Protein AF-A0A1S3I588-F1 (afdb_monomer_lite)

Secondary structure (DSSP, 8-state):
-------------S----EEESSTHHHHHHHHHHH-----SEEEHHHHHHHHHHHTTPPP-B--HHHHHHHTTPPP-PPPHHHHHHHHH-TTTTT-SSPPHHHHHHHHHHHGGGTTHHHHHHHHHS-HHHHHHHHHHHHHHHS-HHHHHT--HHHHHHHHHHHHHHHHTS-S--SS--HHHHHHHHT-B-GGG-

Sequence (194 aa):
MPTSSPNQSLEIFDIFPIRVLHDGNEFNLALRRQFGVRIQNVFDTQVAYSLIMQTQGLPPRFIHVRDAYVKYGGVKEDIDPATRQLMSEDPNFWSRRPLSKVAQRVAAMDTIPLLPTLYDALNREITADIRALFEHMSEDNVRPLSMRRQRTRTAEKAEADEMRRLRTDTKSPILKLNKSQEKMLQYTVPYCER

Foldseek 3Di:
DDDDDDPPQPPPDDPQDEAEAELCAVVLVCCCVPPVHHDANYQHLLLLLQLLLLLVVHHRFGFQLQLLLVLQPHDRDDLDPVLVVCVVPPPCQCVDPPNDPSNVVVVCSRPVSRPPRSVVVSVVSDDPLCVVVSNVVRRLSHDHPVVVVPDDPVVVVVSVVSSVVSCVVVPDRCPDDDPVSVSSCVRTDHPVVD

Structure (mmCIF, N/CA/C/O backbone):
data_AF-A0A1S3I588-F1
#
_entry.id   AF-A0A1S3I588-F1
#
loop_
_atom_site.group_PDB
_atom_site.id
_atom_site.type_symbol
_atom_site.label_atom_id
_atom_site.label_alt_id
_atom_site.label_comp_id
_atom_site.label_asym_id
_atom_site.label_entity_id
_atom_site.label_seq_id
_atom_site.pdbx_PDB_ins_code
_atom_site.Cartn_x
_atom_site.Cartn_y
_atom_site.Cartn_z
_atom_site.occupancy
_atom_site.B_iso_or_equiv
_atom_site.auth_seq_id
_atom_site.auth_comp_id
_atom_site.auth_asym_id
_atom_site.auth_atom_id
_atom_site.pdbx_PDB_model_num
ATOM 1 N N . MET A 1 1 ? -17.193 -35.458 -35.737 1.00 36.28 1 MET A N 1
ATOM 2 C CA . MET A 1 1 ? -16.121 -34.498 -35.400 1.00 36.28 1 MET A CA 1
ATOM 3 C C . MET A 1 1 ? -16.549 -33.781 -34.128 1.00 36.28 1 MET A C 1
ATOM 5 O O . MET A 1 1 ? -17.556 -33.084 -34.186 1.00 36.28 1 MET A O 1
ATOM 9 N N . PRO A 1 2 ? -15.918 -34.041 -32.974 1.00 34.06 2 PRO A N 1
ATOM 10 C CA . PRO A 1 2 ? -16.357 -33.472 -31.708 1.00 34.06 2 PRO A CA 1
ATOM 11 C C . PRO A 1 2 ? -15.982 -31.987 -31.636 1.00 34.06 2 PRO A C 1
ATOM 13 O O . PRO A 1 2 ? -14.874 -31.585 -31.982 1.00 34.06 2 PRO A O 1
ATOM 16 N N . THR A 1 3 ? -16.951 -31.184 -31.217 1.00 41.53 3 THR A N 1
ATOM 17 C CA . THR A 1 3 ? -16.886 -29.735 -31.031 1.00 41.53 3 THR A CA 1
ATOM 18 C C . THR A 1 3 ? -16.008 -29.385 -29.831 1.00 41.53 3 THR A C 1
ATOM 20 O O . THR A 1 3 ? -16.372 -29.675 -28.692 1.00 41.53 3 THR A O 1
ATOM 23 N N . SER A 1 4 ? -14.871 -28.733 -30.058 1.00 37.41 4 SER A N 1
ATOM 24 C CA . SER A 1 4 ? -14.048 -28.167 -28.990 1.00 37.41 4 SER A CA 1
ATOM 25 C C . SER A 1 4 ? -14.653 -26.847 -28.492 1.00 37.41 4 SER A C 1
ATOM 27 O O . SER A 1 4 ? -14.462 -25.799 -29.103 1.00 37.41 4 SER A O 1
ATOM 29 N N . SER A 1 5 ? -15.357 -26.890 -27.362 1.00 52.31 5 SER A N 1
ATOM 30 C CA . SER A 1 5 ? -15.213 -25.835 -26.350 1.00 52.31 5 SER A CA 1
ATOM 31 C C . SER A 1 5 ? -14.166 -26.318 -25.352 1.00 52.31 5 SER A C 1
ATOM 33 O O . SER A 1 5 ? -14.165 -27.502 -25.013 1.00 52.31 5 SER A O 1
ATOM 35 N N . PRO A 1 6 ? -13.284 -25.431 -24.873 1.00 46.50 6 PRO A N 1
ATOM 36 C CA . PRO A 1 6 ? -13.490 -25.009 -23.494 1.00 46.50 6 PRO A CA 1
ATOM 37 C C . PRO A 1 6 ? -13.111 -23.541 -23.246 1.00 46.50 6 PRO A C 1
ATOM 39 O O . PRO A 1 6 ? -11.958 -23.139 -23.377 1.00 46.50 6 PRO A O 1
ATOM 42 N N . ASN A 1 7 ? -14.078 -22.772 -22.737 1.00 40.69 7 ASN A N 1
ATOM 43 C CA . ASN A 1 7 ? -13.806 -21.708 -21.770 1.00 40.69 7 ASN A CA 1
ATOM 44 C C . ASN A 1 7 ? -13.252 -22.372 -20.494 1.00 40.69 7 ASN A C 1
ATOM 46 O O . ASN A 1 7 ? -13.968 -22.551 -19.514 1.00 40.69 7 ASN A O 1
ATOM 50 N N . GLN A 1 8 ? -11.992 -22.799 -20.514 1.00 40.91 8 GLN A N 1
ATOM 51 C CA . GLN A 1 8 ? -11.255 -23.090 -19.291 1.00 40.91 8 GLN A CA 1
ATOM 52 C C . GLN A 1 8 ? -10.697 -21.756 -18.804 1.00 40.91 8 GLN A C 1
ATOM 54 O O . GLN A 1 8 ? -9.586 -21.354 -19.139 1.00 40.91 8 GLN A O 1
ATOM 59 N N . SER A 1 9 ? -11.505 -21.025 -18.033 1.00 44.66 9 SER A N 1
ATOM 60 C CA . SER A 1 9 ? -10.946 -20.065 -17.089 1.00 44.66 9 SER A CA 1
ATOM 61 C C . SER A 1 9 ? -9.912 -20.823 -16.265 1.00 44.66 9 SER A C 1
ATOM 63 O O . SER A 1 9 ? -10.262 -21.825 -15.644 1.00 44.66 9 SER A O 1
ATOM 65 N N . LEU A 1 10 ? -8.653 -20.384 -16.316 1.00 46.97 10 LEU A N 1
ATOM 66 C CA . LEU A 1 10 ? -7.564 -20.877 -15.475 1.00 46.97 10 LEU A CA 1
ATOM 67 C C . LEU A 1 10 ? -7.899 -20.564 -14.011 1.00 46.97 10 LEU A C 1
ATOM 69 O O . LEU A 1 10 ? -7.399 -19.610 -13.417 1.00 46.97 10 LEU A O 1
ATOM 73 N N . GLU A 1 11 ? -8.809 -21.339 -13.440 1.00 48.31 11 GLU A N 1
ATOM 74 C CA . GLU A 1 11 ? -8.965 -21.463 -12.008 1.00 48.31 11 GLU A CA 1
ATOM 75 C C . GLU A 1 11 ? -7.856 -22.413 -11.575 1.00 48.31 11 GLU A C 1
ATOM 77 O O . GLU A 1 11 ? -7.900 -23.616 -11.817 1.00 48.31 11 GLU A O 1
ATOM 82 N N . ILE A 1 12 ? -6.782 -21.827 -11.046 1.00 46.66 12 ILE A N 1
ATOM 83 C CA . ILE A 1 12 ? -5.670 -22.566 -10.454 1.00 46.66 12 ILE A CA 1
ATOM 84 C C . ILE A 1 12 ? -6.223 -23.235 -9.192 1.00 46.66 12 ILE A C 1
ATOM 86 O O . ILE A 1 12 ? -6.203 -22.641 -8.118 1.00 46.66 12 ILE A O 1
ATOM 90 N N . PHE A 1 13 ? -6.788 -24.430 -9.336 1.00 47.34 13 PHE A N 1
ATOM 91 C CA . PHE A 1 13 ? -7.180 -25.276 -8.219 1.00 47.34 13 PHE A CA 1
ATOM 92 C C . PHE A 1 13 ? -5.957 -26.047 -7.734 1.00 47.34 13 PHE A C 1
ATOM 94 O O . PHE A 1 13 ? -5.438 -26.888 -8.458 1.00 47.34 13 PHE A O 1
ATOM 101 N N . ASP A 1 14 ? -5.469 -25.663 -6.555 1.00 41.88 14 ASP A N 1
ATOM 102 C CA . ASP A 1 14 ? -5.111 -26.545 -5.435 1.00 41.88 14 ASP A CA 1
ATOM 103 C C . ASP A 1 14 ? -4.429 -25.682 -4.358 1.00 41.88 14 ASP A C 1
ATOM 105 O O . ASP A 1 14 ? -3.358 -25.125 -4.579 1.00 41.88 14 ASP A O 1
ATOM 109 N N . ILE A 1 15 ? -5.099 -25.513 -3.206 1.00 52.09 15 ILE A N 1
ATOM 110 C CA . ILE A 1 15 ? -4.666 -24.715 -2.038 1.00 52.09 15 ILE A CA 1
ATOM 111 C C . ILE A 1 15 ? -4.276 -23.278 -2.430 1.00 52.09 15 ILE A C 1
ATOM 113 O O . ILE A 1 15 ? -3.099 -22.962 -2.543 1.00 52.09 15 ILE A O 1
ATOM 117 N N . PHE A 1 16 ? -5.251 -22.384 -2.640 1.00 66.00 16 PHE A N 1
ATOM 118 C CA . PHE A 1 16 ? -4.970 -20.989 -3.012 1.00 66.00 16 PHE A CA 1
ATOM 119 C C . PHE A 1 16 ? -4.056 -20.322 -1.967 1.00 66.00 16 PHE A C 1
ATOM 121 O O . PHE A 1 16 ? -4.541 -20.016 -0.876 1.00 66.00 16 PHE A O 1
ATOM 128 N N . PRO A 1 17 ? -2.763 -20.064 -2.255 1.00 82.62 17 PRO A N 1
ATOM 129 C CA . PRO A 1 17 ? -1.919 -19.327 -1.326 1.00 82.62 17 PRO A CA 1
ATOM 130 C C . PRO A 1 17 ? -2.466 -17.906 -1.182 1.00 82.62 17 PRO A C 1
ATOM 132 O O . PRO A 1 17 ? -3.034 -17.356 -2.132 1.00 82.62 17 PRO A O 1
ATOM 135 N N . ILE A 1 18 ? -2.286 -17.309 -0.003 1.00 90.62 18 ILE A N 1
ATOM 136 C CA . ILE A 1 18 ? -2.658 -15.911 0.222 1.00 90.62 18 ILE A CA 1
ATOM 137 C C . ILE A 1 18 ? -1.854 -15.039 -0.742 1.00 90.62 18 ILE A C 1
ATOM 139 O O . ILE A 1 18 ? -0.627 -15.128 -0.820 1.00 90.62 18 ILE A O 1
ATOM 143 N N . ARG A 1 19 ? -2.554 -14.181 -1.480 1.00 91.69 19 ARG A N 1
ATOM 144 C CA . ARG A 1 19 ? -1.959 -13.230 -2.417 1.00 91.69 19 ARG A CA 1
ATOM 145 C C . ARG A 1 19 ? -1.879 -11.875 -1.738 1.00 91.69 19 ARG A C 1
ATOM 147 O O . ARG A 1 19 ? -2.893 -11.203 -1.565 1.00 91.69 19 ARG A O 1
ATOM 154 N N . VAL A 1 20 ? -0.674 -11.486 -1.340 1.00 94.88 20 VAL A N 1
ATOM 155 C CA . VAL A 1 20 ? -0.442 -10.184 -0.712 1.00 94.88 20 VAL A CA 1
ATOM 156 C C . VAL A 1 20 ? -0.340 -9.120 -1.795 1.00 94.88 20 VAL A C 1
ATOM 158 O O . VAL A 1 20 ? 0.510 -9.207 -2.678 1.00 94.88 20 VAL A O 1
ATOM 161 N N . LEU A 1 21 ? -1.222 -8.127 -1.732 1.00 94.50 21 LEU A N 1
ATOM 162 C CA . LEU A 1 21 ? -1.266 -6.995 -2.651 1.00 94.50 21 LEU A CA 1
ATOM 163 C C . LEU A 1 21 ? -1.260 -5.684 -1.864 1.00 94.50 21 LEU A C 1
ATOM 165 O O . LEU A 1 21 ? -1.532 -5.641 -0.662 1.00 94.50 21 LEU A O 1
ATOM 169 N N . HIS A 1 22 ? -0.963 -4.595 -2.555 1.00 94.50 22 HIS A N 1
ATOM 170 C CA . HIS A 1 22 ? -1.136 -3.250 -2.036 1.00 94.50 22 HIS A CA 1
ATOM 171 C C . HIS A 1 22 ? -2.013 -2.472 -3.007 1.00 94.50 22 HIS A C 1
ATOM 173 O O . HIS A 1 22 ? -1.593 -2.239 -4.138 1.00 94.50 22 HIS A O 1
ATOM 179 N N . ASP A 1 23 ? -3.233 -2.135 -2.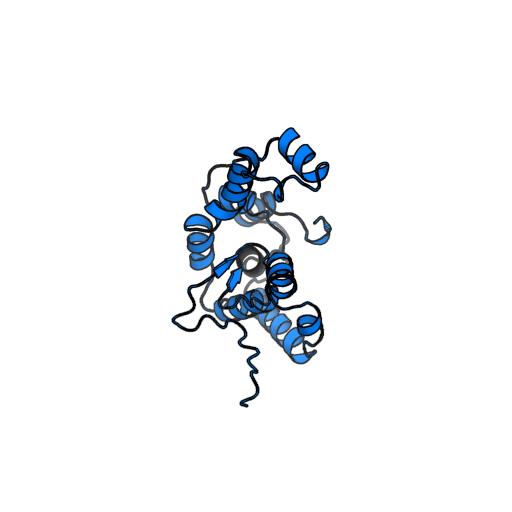580 1.00 90.31 23 ASP A N 1
ATOM 180 C CA . ASP A 1 23 ? -4.229 -1.458 -3.414 1.00 90.31 23 ASP A CA 1
ATOM 181 C C . ASP A 1 23 ? -4.472 -2.180 -4.758 1.00 90.31 23 ASP A C 1
ATOM 183 O O . ASP A 1 23 ? -4.297 -1.648 -5.856 1.00 90.31 23 ASP A O 1
ATOM 187 N N . GLY A 1 24 ? -4.855 -3.458 -4.668 1.00 83.81 24 GLY A N 1
ATOM 188 C CA . GLY A 1 24 ? -4.841 -4.402 -5.792 1.00 83.81 24 GLY A CA 1
ATOM 189 C C . GLY A 1 24 ? -5.907 -4.200 -6.880 1.00 83.81 24 GLY A C 1
ATOM 190 O O . GLY A 1 24 ? -6.002 -5.031 -7.787 1.00 83.81 24 GLY A O 1
ATOM 191 N N . ASN A 1 25 ? -6.726 -3.147 -6.808 1.00 85.38 25 ASN A N 1
ATOM 192 C CA . ASN A 1 25 ? -7.871 -2.934 -7.699 1.00 85.38 25 ASN A CA 1
ATOM 193 C C . ASN A 1 25 ? -7.454 -2.818 -9.178 1.00 85.38 25 ASN A C 1
ATOM 195 O O . ASN A 1 25 ? -7.864 -3.633 -10.010 1.00 85.38 25 ASN A O 1
ATOM 199 N N . GLU A 1 26 ? -6.591 -1.850 -9.499 1.00 82.94 26 GLU A N 1
ATOM 200 C CA . GLU A 1 26 ? -6.139 -1.606 -10.878 1.00 82.94 26 GLU A CA 1
ATOM 201 C C . GLU A 1 26 ? -5.348 -2.794 -11.435 1.00 82.94 26 GLU A C 1
ATOM 203 O O . GLU A 1 26 ? -5.552 -3.220 -12.575 1.00 82.94 26 GLU A O 1
ATOM 208 N N . PHE A 1 27 ? -4.502 -3.402 -10.598 1.00 84.69 27 PHE A N 1
ATOM 209 C CA . PHE A 1 27 ? -3.729 -4.585 -10.965 1.00 84.69 27 PHE A CA 1
ATOM 210 C C . PHE A 1 27 ? -4.633 -5.765 -11.347 1.00 84.69 27 PHE A C 1
ATOM 212 O O . PHE A 1 27 ? -4.447 -6.385 -12.397 1.00 84.69 27 PHE A O 1
ATOM 219 N N . ASN A 1 28 ? -5.660 -6.060 -10.545 1.00 85.31 28 ASN A N 1
ATOM 220 C CA . ASN A 1 28 ? -6.573 -7.156 -10.854 1.00 85.31 28 ASN A CA 1
ATOM 221 C C . ASN A 1 28 ? -7.455 -6.849 -12.071 1.00 85.31 28 ASN A C 1
ATOM 223 O O . ASN A 1 28 ? -7.774 -7.744 -12.855 1.00 85.31 28 ASN A O 1
ATOM 227 N N . LEU A 1 29 ? -7.842 -5.587 -12.267 1.00 86.06 29 LEU A N 1
ATOM 228 C CA . LEU A 1 29 ? -8.575 -5.175 -13.459 1.00 86.06 29 LEU A CA 1
ATOM 229 C C . LEU A 1 29 ? -7.752 -5.419 -14.731 1.00 86.06 29 LEU A C 1
ATOM 231 O O . LEU A 1 29 ? -8.284 -5.963 -15.704 1.00 86.06 29 LEU A O 1
ATOM 235 N N . ALA A 1 30 ? -6.463 -5.072 -14.712 1.00 88.25 30 ALA A N 1
ATOM 236 C CA . ALA A 1 30 ? -5.543 -5.335 -15.814 1.00 88.25 30 ALA A CA 1
ATOM 237 C C . ALA A 1 30 ? -5.383 -6.841 -16.072 1.00 88.25 30 ALA A C 1
ATOM 239 O O . ALA A 1 30 ? -5.533 -7.280 -17.213 1.00 88.25 30 ALA A O 1
ATOM 240 N N . LEU A 1 31 ? -5.177 -7.643 -15.022 1.00 89.44 31 LEU A N 1
ATOM 241 C CA . LEU A 1 31 ? -5.022 -9.095 -15.148 1.00 89.44 31 LEU A CA 1
ATOM 242 C C . LEU A 1 31 ? -6.246 -9.784 -15.749 1.00 89.44 31 LEU A C 1
ATOM 244 O O . LEU A 1 31 ? -6.113 -10.615 -16.650 1.00 89.44 31 LEU A O 1
ATOM 248 N N . ARG A 1 32 ? -7.447 -9.411 -15.298 1.00 87.06 32 ARG A N 1
ATOM 249 C CA . ARG A 1 32 ? -8.689 -9.945 -15.866 1.00 87.06 32 ARG A CA 1
ATOM 250 C C . ARG A 1 32 ? -8.842 -9.566 -17.332 1.00 87.06 32 ARG A C 1
ATOM 252 O O . ARG A 1 32 ? -9.202 -10.417 -18.137 1.00 87.06 32 ARG A O 1
ATOM 259 N N . ARG A 1 33 ? -8.602 -8.296 -17.675 1.00 88.56 33 ARG A N 1
ATOM 260 C CA . ARG A 1 33 ? -8.809 -7.777 -19.037 1.00 88.56 33 ARG A CA 1
ATOM 261 C C . ARG A 1 33 ? -7.809 -8.345 -20.038 1.00 88.56 33 ARG A C 1
ATOM 263 O O . ARG A 1 33 ? -8.208 -8.689 -21.141 1.00 88.56 33 ARG A O 1
ATOM 270 N N . GLN A 1 34 ? -6.535 -8.412 -19.664 1.00 91.56 34 GLN A N 1
ATOM 271 C CA . GLN A 1 34 ? -5.458 -8.788 -20.581 1.00 91.56 34 GLN A CA 1
ATOM 272 C C . GLN A 1 34 ? -5.233 -10.301 -20.635 1.00 91.56 34 GLN A C 1
ATOM 274 O O . GLN A 1 34 ? -4.876 -10.819 -21.687 1.00 91.56 34 GLN A O 1
ATOM 279 N N . PHE A 1 35 ? -5.457 -11.009 -19.523 1.00 90.81 35 PHE A N 1
ATOM 280 C CA . PHE A 1 35 ? -5.090 -12.423 -19.395 1.00 90.81 35 PHE A CA 1
ATOM 281 C C . PHE A 1 35 ? -6.248 -13.329 -18.958 1.00 90.81 35 PHE A C 1
ATOM 283 O O . PHE A 1 35 ? -6.059 -14.535 -18.830 1.00 90.81 35 PHE A O 1
ATOM 290 N N . GLY A 1 36 ? -7.439 -12.786 -18.679 1.00 87.56 36 GLY A N 1
ATOM 291 C CA . GLY A 1 36 ? -8.568 -13.575 -18.168 1.00 87.56 36 GLY A CA 1
ATOM 292 C C . GLY A 1 36 ? -8.358 -14.120 -16.749 1.00 87.56 36 GLY A C 1
ATOM 293 O O . GLY A 1 3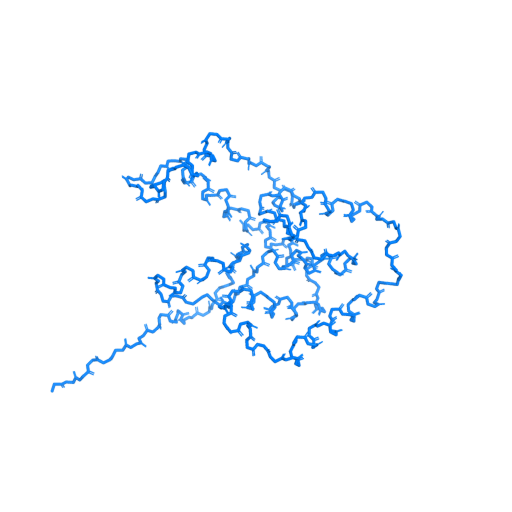6 ? -9.148 -14.942 -16.286 1.00 87.56 36 GLY A O 1
ATOM 294 N N . VAL A 1 37 ? -7.318 -13.667 -16.040 1.00 87.69 37 VAL A N 1
ATOM 295 C CA . VAL A 1 37 ? -6.936 -14.193 -14.723 1.00 87.69 37 VAL A CA 1
ATOM 296 C C . VAL A 1 37 ? -7.748 -13.519 -13.625 1.00 87.69 37 VAL A C 1
ATOM 298 O O . VAL A 1 37 ? -7.840 -12.293 -13.564 1.00 87.69 37 VAL A O 1
ATOM 301 N N . ARG A 1 38 ? -8.316 -14.319 -12.717 1.00 83.75 38 ARG A N 1
ATOM 302 C CA . ARG A 1 38 ? -8.995 -13.831 -11.511 1.00 83.75 38 ARG A CA 1
ATOM 303 C C . ARG A 1 38 ? -8.133 -14.103 -10.284 1.00 83.75 38 ARG A C 1
ATOM 305 O O . ARG A 1 38 ? -7.766 -15.242 -10.015 1.00 83.75 38 ARG A O 1
ATOM 312 N N . ILE A 1 39 ? -7.834 -13.048 -9.535 1.00 85.25 39 ILE A N 1
ATOM 313 C CA . ILE A 1 39 ? -7.209 -13.151 -8.216 1.00 85.25 39 ILE A CA 1
ATOM 314 C C . ILE A 1 39 ? -8.297 -13.370 -7.155 1.00 85.25 39 ILE A C 1
ATOM 316 O O . ILE A 1 39 ? -9.326 -12.694 -7.199 1.00 85.25 39 ILE A O 1
ATOM 320 N N . GLN A 1 40 ? -8.045 -14.318 -6.250 1.00 86.81 40 GLN A N 1
ATOM 321 C CA . GLN A 1 40 ? -8.819 -14.635 -5.044 1.00 86.81 40 GLN A CA 1
ATOM 322 C C . GLN A 1 40 ? -7.841 -14.895 -3.885 1.00 86.81 40 GLN A C 1
ATOM 324 O O . GLN A 1 40 ? -6.642 -15.065 -4.137 1.00 86.81 40 GLN A O 1
ATOM 329 N N . ASN A 1 41 ? -8.357 -14.970 -2.658 1.00 90.50 41 ASN A N 1
ATOM 330 C CA . ASN A 1 41 ? -7.600 -15.133 -1.418 1.00 90.50 41 ASN A CA 1
ATOM 331 C C . ASN A 1 41 ? -6.583 -14.000 -1.216 1.00 90.50 41 ASN A C 1
ATOM 333 O O . ASN A 1 41 ? -5.371 -14.222 -1.145 1.00 90.50 41 ASN A O 1
ATOM 337 N N . VAL A 1 42 ? -7.078 -12.761 -1.225 1.00 92.50 42 VAL A N 1
ATOM 338 C CA . VAL A 1 42 ? -6.236 -11.558 -1.204 1.00 92.50 42 VAL A CA 1
ATOM 339 C C . VAL A 1 42 ? -6.060 -11.019 0.208 1.00 92.50 42 VAL A C 1
ATOM 341 O O . VAL A 1 42 ? -7.029 -10.753 0.913 1.00 92.50 42 VAL A O 1
ATOM 344 N N . PHE A 1 43 ? -4.807 -10.759 0.576 1.00 95.50 43 PHE A N 1
ATOM 345 C CA . PHE A 1 43 ? -4.463 -9.889 1.694 1.00 95.50 43 PHE A CA 1
ATOM 346 C C . PHE A 1 43 ? -4.062 -8.526 1.129 1.00 95.50 43 PHE A C 1
ATOM 348 O O . PHE A 1 43 ? -2.950 -8.362 0.622 1.00 95.50 43 PHE A O 1
ATOM 355 N N . ASP A 1 44 ? -4.966 -7.548 1.175 1.00 96.12 44 ASP A N 1
ATOM 356 C CA . ASP A 1 44 ? -4.666 -6.199 0.694 1.00 96.12 44 ASP A CA 1
ATOM 357 C C . ASP A 1 44 ? -4.127 -5.337 1.843 1.00 96.12 44 ASP A C 1
ATOM 359 O O . ASP A 1 44 ? -4.848 -4.956 2.766 1.00 96.12 44 ASP A O 1
ATOM 363 N N . THR A 1 45 ? -2.834 -5.023 1.786 1.00 97.00 45 THR A N 1
ATOM 364 C CA . THR A 1 45 ? -2.132 -4.250 2.820 1.00 97.00 45 THR A CA 1
ATOM 365 C C . THR A 1 45 ? -2.689 -2.833 2.990 1.00 97.00 45 THR A C 1
ATOM 367 O O . THR A 1 45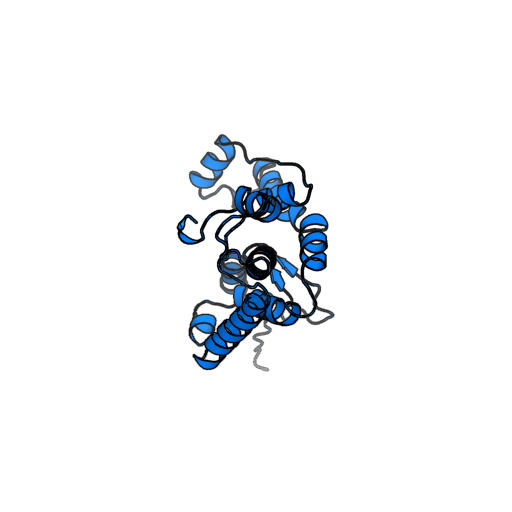 ? -2.697 -2.319 4.109 1.00 97.00 45 THR A O 1
ATOM 370 N N . GLN A 1 46 ? -3.210 -2.207 1.927 1.00 95.81 46 GLN A N 1
ATOM 371 C CA . GLN A 1 46 ? -3.842 -0.887 2.014 1.00 95.81 46 GLN A CA 1
ATOM 372 C C . GLN A 1 46 ? -5.199 -0.984 2.724 1.00 95.81 46 GLN A C 1
ATOM 374 O O . GLN A 1 46 ? -5.523 -0.144 3.571 1.00 95.81 46 GLN A O 1
ATOM 379 N N . VAL A 1 47 ? -5.985 -2.021 2.430 1.00 95.25 47 VAL A N 1
ATOM 380 C CA . VAL A 1 47 ? -7.258 -2.263 3.125 1.00 95.25 47 VAL A CA 1
ATOM 381 C C . VAL A 1 47 ? -7.010 -2.553 4.605 1.00 95.25 47 VAL A C 1
ATOM 383 O O . VAL A 1 47 ? -7.640 -1.922 5.454 1.00 95.25 47 VAL A O 1
ATOM 386 N N . ALA A 1 48 ? -6.054 -3.436 4.917 1.00 96.44 48 ALA A N 1
ATOM 387 C CA . ALA A 1 48 ? -5.666 -3.766 6.289 1.00 96.44 48 ALA A CA 1
ATOM 388 C C . ALA A 1 48 ? -5.301 -2.504 7.079 1.00 96.44 48 ALA A C 1
ATOM 390 O O . ALA A 1 48 ? -5.892 -2.217 8.120 1.00 96.44 48 ALA A O 1
ATOM 391 N N . TYR A 1 49 ? -4.382 -1.702 6.537 1.00 95.88 49 TYR A N 1
ATOM 392 C CA . TYR A 1 49 ? -3.923 -0.474 7.174 1.00 95.88 49 TYR A CA 1
ATOM 393 C C . TYR A 1 49 ? -5.060 0.528 7.407 1.00 95.88 49 TYR A C 1
ATOM 395 O O . TYR A 1 49 ? -5.201 1.094 8.493 1.00 95.88 49 TYR A O 1
ATOM 403 N N . SER A 1 50 ? -5.909 0.721 6.395 1.00 93.56 50 SER A N 1
ATOM 404 C CA . SER A 1 50 ? -7.054 1.625 6.478 1.00 93.56 50 SER A CA 1
ATOM 405 C C . SER A 1 50 ? -8.086 1.161 7.509 1.00 93.56 50 SER A C 1
ATOM 407 O O . SER A 1 50 ? -8.762 1.997 8.109 1.00 93.56 50 SER A O 1
ATOM 409 N N . LEU A 1 51 ? -8.245 -0.146 7.724 1.00 92.94 51 LEU A N 1
ATOM 410 C CA . LEU A 1 51 ? -9.143 -0.671 8.750 1.00 92.94 51 LEU A CA 1
ATOM 411 C C . LEU A 1 51 ? -8.557 -0.480 10.155 1.00 92.94 51 LEU A C 1
ATOM 413 O O . LEU A 1 51 ? -9.254 0.030 11.027 1.00 92.94 51 LEU A O 1
ATOM 417 N N . ILE A 1 52 ? -7.266 -0.770 10.344 1.00 93.19 52 ILE A N 1
ATOM 418 C CA . ILE A 1 52 ? -6.546 -0.551 11.612 1.00 93.19 52 ILE A CA 1
ATOM 419 C C . ILE A 1 52 ? -6.584 0.927 12.035 1.00 93.19 52 ILE A C 1
ATOM 421 O O . ILE A 1 52 ? -6.749 1.246 13.208 1.00 93.19 52 ILE A O 1
ATOM 425 N N . MET A 1 53 ? -6.475 1.871 11.097 1.00 91.00 53 MET A N 1
ATOM 426 C CA . MET A 1 53 ? -6.652 3.294 11.421 1.00 91.00 53 MET A CA 1
ATOM 427 C C . MET A 1 53 ? -8.039 3.586 11.994 1.00 91.00 53 MET A C 1
ATOM 429 O O . MET A 1 53 ? -8.179 4.338 12.959 1.00 91.00 53 MET A O 1
ATOM 433 N N . GLN A 1 54 ? -9.065 2.976 11.411 1.00 89.12 54 GLN A N 1
ATOM 434 C CA . GLN A 1 54 ? -10.443 3.211 11.814 1.00 89.12 54 GLN A CA 1
ATOM 435 C C . GLN A 1 54 ? -10.786 2.582 13.161 1.00 89.12 54 GLN A C 1
ATOM 437 O O . GLN A 1 54 ? -11.572 3.181 13.894 1.00 89.12 54 GLN A O 1
ATOM 442 N N . THR A 1 55 ? -10.175 1.451 13.527 1.00 87.69 55 THR A N 1
ATOM 443 C CA . THR A 1 55 ? -10.301 0.902 14.889 1.00 87.69 55 THR A CA 1
ATOM 444 C C . THR A 1 55 ? -9.650 1.809 15.933 1.00 87.69 55 THR A C 1
ATOM 446 O O . THR A 1 55 ? -10.095 1.861 17.073 1.00 87.69 55 THR A O 1
ATOM 449 N N . GLN A 1 56 ? -8.658 2.613 15.536 1.00 85.94 56 GLN A N 1
ATOM 450 C CA . GLN A 1 56 ? -8.067 3.665 16.372 1.00 85.94 56 GLN A CA 1
ATOM 451 C C . GLN A 1 56 ? -8.830 5.001 16.307 1.00 85.94 56 GLN A C 1
ATOM 453 O O . GLN A 1 56 ? -8.325 6.024 16.777 1.00 85.94 56 GLN A O 1
ATOM 458 N N . GLY A 1 57 ? -10.027 5.018 15.711 1.00 84.69 57 GLY A N 1
ATOM 459 C CA . GLY A 1 57 ? -10.883 6.198 15.581 1.00 84.69 57 GLY A CA 1
ATOM 460 C C . GLY A 1 57 ? -10.428 7.213 14.525 1.00 84.69 57 GLY A C 1
ATOM 461 O O . GLY A 1 57 ? -11.007 8.295 14.435 1.00 84.69 57 GLY A O 1
ATOM 462 N N . LEU A 1 58 ? -9.413 6.894 13.717 1.00 86.69 58 LEU A N 1
ATOM 463 C CA . LEU A 1 58 ? -8.939 7.761 12.638 1.00 86.69 58 LEU A CA 1
ATOM 464 C C . LEU A 1 58 ? -9.742 7.536 11.349 1.00 86.69 58 LEU A C 1
ATOM 466 O O . LEU A 1 58 ? -10.237 6.435 11.100 1.00 86.69 58 LEU A O 1
ATOM 470 N N . PRO A 1 59 ? -9.877 8.557 10.485 1.00 87.00 59 PRO A N 1
ATOM 471 C CA . PRO A 1 59 ? -10.473 8.357 9.172 1.00 87.00 59 PRO A CA 1
ATOM 472 C C . PRO A 1 59 ? -9.617 7.400 8.323 1.00 87.00 59 PRO A C 1
ATOM 474 O O . PRO A 1 59 ? -8.392 7.371 8.479 1.00 87.00 59 PRO A O 1
ATOM 477 N N . PRO A 1 60 ? -10.236 6.645 7.397 1.00 88.19 60 PRO A N 1
ATOM 478 C CA . PRO A 1 60 ? -9.495 5.828 6.445 1.00 88.19 60 PRO A CA 1
ATOM 479 C C . PRO A 1 60 ? -8.571 6.715 5.602 1.00 88.19 60 PRO A C 1
ATOM 481 O O . PRO A 1 60 ? -8.983 7.778 5.126 1.00 88.19 60 PRO A O 1
ATOM 484 N N . ARG A 1 61 ? -7.324 6.280 5.407 1.00 90.94 61 ARG A N 1
ATOM 485 C CA . ARG A 1 61 ? -6.329 7.000 4.605 1.00 90.94 61 ARG A CA 1
ATOM 486 C C . ARG A 1 61 ? -5.541 6.084 3.687 1.00 90.94 61 ARG A C 1
ATOM 488 O O . ARG A 1 61 ? -5.422 4.885 3.939 1.00 90.94 61 ARG A O 1
ATOM 495 N N . PHE A 1 62 ? -4.997 6.691 2.641 1.00 93.25 62 PHE A N 1
ATOM 496 C CA . PHE A 1 62 ? -4.078 6.043 1.728 1.00 93.25 62 PHE A CA 1
ATOM 497 C C . PHE A 1 62 ? -2.653 6.116 2.290 1.00 93.25 62 PHE A C 1
ATOM 499 O O . PHE A 1 62 ? -2.254 7.126 2.874 1.00 93.25 62 PHE A O 1
ATOM 506 N N . ILE A 1 63 ? -1.893 5.041 2.134 1.00 94.56 63 ILE A N 1
ATOM 507 C CA . ILE A 1 63 ? -0.478 4.952 2.481 1.00 94.56 63 ILE A CA 1
ATOM 508 C C . ILE A 1 63 ? 0.246 4.327 1.300 1.00 94.56 63 ILE A C 1
ATOM 510 O O . ILE A 1 63 ? -0.160 3.273 0.834 1.00 94.56 63 ILE A O 1
ATOM 514 N N . HIS A 1 64 ? 1.329 4.935 0.820 1.00 92.94 64 HIS A N 1
ATOM 515 C CA . HIS A 1 64 ? 2.135 4.286 -0.211 1.00 92.94 64 HIS A CA 1
ATOM 516 C C . HIS A 1 64 ? 2.852 3.061 0.373 1.00 92.94 64 HIS A C 1
ATOM 518 O O . HIS A 1 64 ? 3.346 3.104 1.500 1.00 92.94 64 HIS A O 1
ATOM 524 N N . VAL A 1 65 ? 2.993 1.988 -0.414 1.00 94.50 65 VAL A N 1
ATOM 525 C CA . VAL A 1 65 ? 3.660 0.740 0.012 1.00 94.50 65 VAL A CA 1
ATOM 526 C C . VAL A 1 65 ? 5.040 0.970 0.643 1.00 94.50 65 VAL A C 1
ATOM 528 O O . VAL A 1 65 ? 5.371 0.353 1.653 1.00 94.50 65 VAL A O 1
ATOM 531 N N . ARG A 1 66 ? 5.828 1.907 0.101 1.00 93.00 66 ARG A N 1
ATOM 532 C CA . ARG A 1 66 ? 7.165 2.248 0.610 1.00 93.00 66 ARG A CA 1
ATOM 533 C C . ARG A 1 66 ? 7.109 2.992 1.946 1.00 93.00 66 ARG A C 1
ATOM 535 O O . ARG A 1 66 ? 7.914 2.709 2.827 1.00 93.00 66 ARG A O 1
ATOM 542 N N . ASP A 1 67 ? 6.137 3.880 2.135 1.00 94.25 67 ASP A N 1
ATOM 543 C CA . ASP A 1 67 ? 5.938 4.577 3.411 1.00 94.25 67 ASP A CA 1
ATOM 544 C C . ASP A 1 67 ? 5.423 3.617 4.489 1.00 94.25 67 ASP A C 1
ATOM 546 O O . ASP A 1 67 ? 5.887 3.655 5.631 1.00 94.25 67 ASP A O 1
ATOM 550 N N . ALA A 1 68 ? 4.538 2.685 4.115 1.00 95.31 68 ALA A N 1
ATOM 551 C CA . ALA A 1 68 ? 4.144 1.582 4.985 1.00 95.31 68 ALA A CA 1
ATOM 552 C C . ALA A 1 68 ? 5.367 0.749 5.382 1.00 95.31 68 ALA A C 1
ATOM 554 O O . ALA A 1 68 ? 5.555 0.461 6.562 1.00 95.31 68 ALA A O 1
ATOM 555 N N . TYR A 1 69 ? 6.227 0.400 4.423 1.00 96.06 69 TYR A N 1
ATOM 556 C CA . TYR A 1 69 ? 7.427 -0.389 4.692 1.00 96.06 69 TYR A CA 1
ATOM 557 C C . TYR A 1 69 ? 8.304 0.264 5.758 1.00 96.06 69 TYR A C 1
ATOM 559 O O . TYR A 1 69 ? 8.651 -0.376 6.747 1.00 96.06 69 TYR A O 1
ATOM 567 N N . VAL A 1 70 ? 8.582 1.561 5.605 1.00 94.88 70 VAL A N 1
ATOM 568 C CA . VAL A 1 70 ? 9.363 2.349 6.569 1.00 94.88 70 VAL A CA 1
ATOM 569 C C . VAL A 1 70 ? 8.685 2.396 7.931 1.00 94.88 70 VAL A C 1
ATOM 571 O O . VAL A 1 70 ? 9.335 2.171 8.954 1.00 94.88 70 VAL A O 1
ATOM 574 N N . LYS A 1 71 ? 7.369 2.638 7.967 1.00 93.88 71 LYS A N 1
ATOM 575 C CA . LYS A 1 71 ? 6.603 2.660 9.218 1.00 93.88 71 LYS A CA 1
ATOM 576 C C . LYS A 1 71 ? 6.775 1.360 10.011 1.00 93.88 71 LYS A C 1
ATOM 578 O O . LYS A 1 71 ? 6.898 1.415 11.236 1.00 93.88 71 LYS A O 1
ATOM 583 N N . TYR A 1 72 ? 6.796 0.222 9.321 1.00 94.75 72 TYR A N 1
ATOM 584 C CA . TYR A 1 72 ? 6.919 -1.111 9.911 1.00 94.75 72 TYR A CA 1
ATOM 585 C C . TYR A 1 72 ? 8.375 -1.605 10.038 1.00 94.75 72 TYR A C 1
ATOM 587 O O . TYR A 1 72 ? 8.611 -2.796 10.219 1.00 94.75 72 TYR A O 1
ATOM 595 N N . GLY A 1 73 ? 9.355 -0.692 10.008 1.00 92.00 73 GLY A N 1
ATOM 596 C CA . GLY A 1 73 ? 10.764 -0.988 10.301 1.00 92.00 73 GLY A CA 1
ATOM 597 C C . GLY A 1 73 ? 11.618 -1.340 9.082 1.00 92.00 73 GLY A C 1
ATOM 598 O O . GLY A 1 73 ? 12.776 -1.723 9.239 1.00 92.00 73 GLY A O 1
ATOM 599 N N . GLY A 1 74 ? 11.069 -1.208 7.876 1.00 93.06 74 GLY A N 1
ATOM 600 C CA . GLY A 1 74 ? 11.807 -1.321 6.627 1.00 93.06 74 GLY A CA 1
ATOM 601 C C . GLY A 1 74 ? 12.737 -0.132 6.372 1.00 93.06 74 GLY A C 1
ATOM 602 O O . GLY A 1 74 ? 12.616 0.940 6.969 1.00 93.06 74 GLY A O 1
ATOM 603 N N . VAL A 1 75 ? 13.675 -0.319 5.446 1.00 91.62 75 VAL A N 1
ATOM 604 C CA . VAL A 1 75 ? 14.591 0.742 5.011 1.00 91.62 75 VAL A CA 1
ATOM 605 C C . VAL A 1 75 ? 13.922 1.565 3.919 1.00 91.62 75 VAL A C 1
ATOM 607 O O . VAL A 1 75 ? 13.380 1.010 2.962 1.00 91.62 75 VAL A O 1
ATOM 610 N N . LYS A 1 76 ? 13.976 2.895 4.052 1.00 86.50 76 LYS A N 1
ATOM 611 C CA . LYS A 1 76 ? 13.457 3.792 3.024 1.00 86.50 76 LYS A CA 1
ATOM 612 C C . LYS A 1 76 ? 14.353 3.739 1.797 1.00 86.50 76 LYS A C 1
ATOM 614 O O . LYS A 1 76 ? 15.516 4.131 1.857 1.00 86.50 76 LYS A O 1
ATOM 619 N N . GLU A 1 77 ? 13.777 3.314 0.686 1.00 87.81 77 GLU A N 1
ATOM 620 C CA . GLU A 1 77 ? 14.389 3.427 -0.626 1.00 87.81 77 GLU A CA 1
ATOM 621 C C . GLU A 1 77 ? 13.451 4.242 -1.514 1.00 87.81 77 GLU A C 1
ATOM 623 O O . GLU A 1 77 ? 12.306 3.856 -1.750 1.00 87.81 77 GLU A O 1
ATOM 628 N N . ASP A 1 78 ? 13.922 5.401 -1.965 1.00 87.56 78 ASP A N 1
ATOM 629 C CA . ASP A 1 78 ? 13.157 6.292 -2.829 1.00 87.56 78 ASP A CA 1
ATOM 630 C C . ASP A 1 78 ? 13.596 6.114 -4.282 1.00 87.56 78 ASP A C 1
ATOM 632 O O . ASP A 1 78 ? 14.783 5.984 -4.582 1.00 87.56 78 ASP A O 1
ATOM 636 N N . ILE A 1 79 ? 12.626 6.141 -5.199 1.00 90.06 79 ILE A N 1
ATOM 637 C CA . ILE A 1 79 ? 12.921 6.176 -6.632 1.00 90.06 79 ILE A CA 1
ATOM 638 C C . ILE A 1 79 ? 13.504 7.552 -6.940 1.00 90.06 79 ILE A C 1
ATOM 640 O O . ILE A 1 79 ? 12.887 8.585 -6.627 1.00 90.06 79 ILE A O 1
ATOM 644 N N . ASP A 1 80 ? 14.677 7.571 -7.566 1.00 91.44 80 ASP A N 1
ATOM 645 C CA . ASP A 1 80 ? 15.327 8.818 -7.928 1.00 91.44 80 ASP A CA 1
ATOM 646 C C . ASP A 1 80 ? 14.425 9.648 -8.870 1.00 91.44 80 ASP A C 1
ATOM 648 O O . ASP A 1 80 ? 13.654 9.088 -9.662 1.00 91.44 80 ASP A O 1
ATOM 652 N N . PRO A 1 81 ? 14.450 10.990 -8.768 1.00 94.56 81 PRO A N 1
ATOM 653 C CA . PRO A 1 81 ? 13.573 11.844 -9.566 1.00 94.56 81 PRO A CA 1
ATOM 654 C C . PRO A 1 81 ? 13.716 11.639 -11.078 1.00 94.56 81 PRO A C 1
ATOM 656 O O . PRO A 1 81 ? 12.714 11.710 -11.786 1.00 94.56 81 PRO A O 1
ATOM 659 N N . ALA A 1 82 ? 14.922 11.332 -11.568 1.00 94.44 82 ALA A N 1
ATOM 660 C CA . ALA A 1 82 ? 15.164 11.111 -12.990 1.00 94.44 82 ALA A CA 1
ATOM 661 C C . ALA A 1 82 ? 14.514 9.807 -13.477 1.00 94.44 82 ALA A C 1
ATOM 663 O O . ALA A 1 82 ? 13.891 9.795 -14.535 1.00 94.44 82 ALA A O 1
ATOM 664 N N . THR A 1 83 ? 14.564 8.730 -12.690 1.00 94.19 83 THR A N 1
ATOM 665 C CA . THR A 1 83 ? 13.841 7.486 -12.985 1.00 94.19 83 THR A CA 1
ATOM 666 C C . THR A 1 83 ? 12.332 7.702 -12.957 1.00 94.19 83 THR A C 1
ATOM 668 O O . THR A 1 83 ? 11.640 7.202 -13.841 1.00 94.19 83 THR A O 1
ATOM 671 N N . ARG A 1 84 ? 11.803 8.477 -12.000 1.00 93.75 84 ARG A N 1
ATOM 672 C CA . ARG A 1 84 ? 10.371 8.831 -11.981 1.00 93.75 84 ARG A CA 1
ATOM 673 C C . ARG A 1 84 ? 9.955 9.599 -13.234 1.00 93.75 84 ARG A C 1
ATOM 675 O O . ARG A 1 84 ? 8.933 9.269 -13.830 1.00 93.75 84 ARG A O 1
ATOM 682 N N . GLN A 1 85 ? 10.753 10.584 -13.637 1.00 94.69 85 GLN A N 1
ATOM 683 C CA . GLN A 1 85 ? 10.524 11.342 -14.863 1.00 94.69 85 GLN A CA 1
ATOM 684 C C . GLN A 1 85 ? 10.568 10.423 -16.089 1.00 94.69 85 GLN A C 1
ATOM 686 O O . GLN A 1 85 ? 9.626 10.405 -16.874 1.00 94.69 85 GLN A O 1
ATOM 691 N N . LEU A 1 86 ? 11.594 9.576 -16.191 1.00 93.94 86 LEU A N 1
ATOM 692 C CA . LEU A 1 86 ? 11.748 8.619 -17.282 1.00 93.94 86 LEU A CA 1
ATOM 693 C C . LEU A 1 86 ? 10.559 7.652 -17.379 1.00 93.94 86 LEU A C 1
ATOM 695 O O . LEU A 1 86 ? 10.067 7.399 -18.472 1.00 93.94 86 LEU A O 1
ATOM 699 N N . MET A 1 87 ? 10.073 7.131 -16.250 1.00 94.62 87 MET A N 1
ATOM 700 C CA . MET A 1 87 ? 8.883 6.273 -16.207 1.00 94.62 87 MET A CA 1
ATOM 701 C C . MET A 1 87 ? 7.616 6.988 -16.691 1.00 94.62 87 MET A C 1
ATOM 703 O O . MET A 1 87 ? 6.737 6.338 -17.250 1.00 94.62 87 MET A O 1
ATOM 707 N N . SER A 1 88 ? 7.506 8.295 -16.443 1.00 94.00 88 SER A N 1
ATOM 708 C CA . SER A 1 88 ? 6.346 9.100 -16.831 1.00 94.00 88 SER A CA 1
ATOM 709 C C . SER A 1 88 ? 6.388 9.537 -18.296 1.00 94.00 88 SER A C 1
ATOM 711 O O . SER A 1 88 ? 5.344 9.609 -18.937 1.00 94.00 88 SER A O 1
ATOM 713 N N . GLU A 1 89 ? 7.566 9.882 -18.811 1.00 95.75 89 GLU A N 1
ATOM 714 C CA . GLU A 1 89 ? 7.736 10.437 -20.159 1.00 95.75 89 GLU A CA 1
ATOM 715 C C . GLU A 1 89 ? 7.875 9.352 -21.228 1.00 95.75 89 GLU A C 1
ATOM 717 O O . GLU A 1 89 ? 7.522 9.571 -22.386 1.00 95.75 89 GLU A O 1
ATOM 722 N N . ASP A 1 90 ? 8.378 8.175 -20.855 1.00 95.75 90 ASP A N 1
ATOM 723 C CA . ASP A 1 90 ? 8.649 7.095 -21.790 1.00 95.75 90 ASP A CA 1
ATOM 724 C C . ASP A 1 90 ? 7.587 5.985 -21.716 1.00 95.75 90 ASP A C 1
ATOM 726 O O . ASP A 1 90 ? 7.665 5.099 -20.854 1.00 95.75 90 ASP A O 1
ATOM 730 N N . PRO A 1 91 ? 6.627 5.940 -22.660 1.00 94.81 91 PRO A N 1
ATOM 731 C CA . PRO A 1 91 ? 5.578 4.922 -22.659 1.00 94.81 91 PRO A CA 1
ATOM 732 C C . PRO A 1 91 ? 6.120 3.499 -22.861 1.00 94.81 91 PRO A C 1
ATOM 734 O O . PRO A 1 91 ? 5.428 2.525 -22.566 1.00 94.81 91 PRO A O 1
ATOM 737 N N . ASN A 1 92 ? 7.360 3.351 -23.342 1.00 95.94 92 ASN A N 1
ATOM 738 C CA . ASN A 1 92 ? 7.995 2.059 -23.577 1.00 95.94 92 ASN A CA 1
ATOM 739 C C . ASN A 1 92 ? 8.908 1.612 -22.429 1.00 95.94 92 ASN A C 1
ATOM 741 O O . ASN A 1 92 ? 9.559 0.566 -22.538 1.00 95.94 92 ASN A O 1
ATOM 745 N N . PHE A 1 93 ? 8.958 2.356 -21.318 1.00 96.12 93 PHE A N 1
ATOM 746 C CA . PHE A 1 93 ? 9.819 2.044 -20.177 1.00 96.12 93 PHE A CA 1
ATOM 747 C C . PHE A 1 93 ? 9.695 0.579 -19.720 1.00 96.12 93 PHE A C 1
ATOM 749 O O . PHE A 1 93 ? 10.705 -0.114 -19.587 1.00 96.12 93 PHE A O 1
ATOM 756 N N . TRP A 1 94 ? 8.461 0.087 -19.560 1.00 95.69 94 TRP A N 1
ATOM 757 C CA . TRP A 1 94 ? 8.165 -1.281 -19.110 1.00 95.69 94 TRP A CA 1
ATOM 758 C C . TRP A 1 94 ? 8.133 -2.329 -20.233 1.00 95.69 94 TRP A C 1
ATOM 760 O O . TRP A 1 94 ? 8.229 -3.530 -19.961 1.00 95.69 94 TRP A O 1
ATOM 770 N N . SER A 1 95 ? 7.989 -1.915 -21.496 1.00 96.12 95 SER A N 1
ATOM 771 C CA . SER A 1 95 ? 7.842 -2.825 -22.644 1.00 96.12 95 SER A CA 1
ATOM 772 C C . SER A 1 95 ? 9.178 -3.211 -23.284 1.00 96.12 95 SER A C 1
ATOM 774 O O . SER A 1 95 ? 9.287 -4.297 -23.854 1.00 96.12 95 SER A O 1
ATOM 776 N N . ARG A 1 96 ? 10.220 -2.379 -23.145 1.00 95.38 96 ARG A N 1
ATOM 777 C CA . ARG A 1 96 ? 11.555 -2.660 -23.697 1.00 95.38 96 ARG A CA 1
ATOM 778 C C . ARG A 1 96 ? 12.163 -3.956 -23.169 1.00 95.38 96 ARG A C 1
ATOM 780 O O . ARG A 1 96 ? 11.998 -4.318 -22.000 1.00 95.38 96 ARG A O 1
ATOM 787 N N . ARG A 1 97 ? 12.898 -4.651 -24.041 1.00 97.06 97 ARG A N 1
ATOM 788 C CA . ARG A 1 97 ? 13.607 -5.897 -23.724 1.00 97.06 97 ARG A CA 1
ATOM 789 C C . ARG A 1 97 ? 15.069 -5.842 -24.200 1.00 97.06 97 ARG A C 1
ATOM 791 O O . ARG A 1 97 ? 15.306 -5.305 -25.279 1.00 97.06 97 ARG A O 1
ATOM 798 N N . PRO A 1 98 ? 16.026 -6.403 -23.430 1.00 96.31 98 PRO A N 1
ATOM 799 C CA . PRO A 1 98 ? 15.854 -6.951 -22.077 1.00 96.31 98 PRO A CA 1
ATOM 800 C C . PRO A 1 98 ? 15.423 -5.868 -21.072 1.00 96.31 98 PRO A C 1
ATOM 802 O O . PRO A 1 98 ? 15.678 -4.683 -21.280 1.00 96.31 98 PRO A O 1
ATOM 805 N N . LEU A 1 99 ? 14.704 -6.262 -20.015 1.00 96.81 99 LEU A N 1
ATOM 806 C CA . LEU A 1 99 ? 14.202 -5.309 -19.021 1.00 96.81 99 LEU A CA 1
ATOM 807 C C . LEU A 1 99 ? 15.389 -4.626 -18.325 1.00 96.81 99 LEU A C 1
ATOM 809 O O . LEU A 1 99 ? 16.297 -5.309 -17.848 1.00 96.81 99 LEU A O 1
ATOM 813 N N . SER A 1 100 ? 15.395 -3.293 -18.262 1.00 96.00 100 SER A N 1
ATOM 814 C CA . SER A 1 100 ? 16.522 -2.542 -17.699 1.00 96.00 100 SER A CA 1
ATOM 815 C C . SER A 1 100 ? 16.712 -2.836 -16.204 1.00 96.00 100 SER A C 1
ATOM 817 O O . SER A 1 100 ? 15.751 -3.118 -15.487 1.00 96.00 100 SER A O 1
ATOM 819 N N . LYS A 1 101 ? 17.951 -2.725 -15.703 1.00 95.94 101 LYS A N 1
ATOM 820 C CA . LYS A 1 101 ? 18.240 -2.886 -14.262 1.00 95.94 101 LYS A CA 1
ATOM 821 C C . LYS A 1 101 ? 17.466 -1.884 -13.399 1.00 95.94 101 LYS A C 1
ATOM 823 O O . LYS A 1 101 ? 17.070 -2.216 -12.289 1.00 95.94 101 LYS A O 1
ATOM 828 N N . VAL A 1 102 ? 17.230 -0.681 -13.924 1.00 94.94 102 VAL A N 1
ATOM 829 C CA . VAL A 1 102 ? 16.437 0.360 -13.257 1.00 94.94 102 VAL A CA 1
ATOM 830 C C . VAL A 1 102 ? 14.982 -0.087 -13.109 1.00 94.94 102 VAL A C 1
ATOM 832 O O . VAL A 1 102 ? 14.457 -0.070 -12.002 1.00 94.94 102 VAL A O 1
ATOM 835 N N . ALA A 1 103 ? 14.354 -0.574 -14.184 1.00 95.44 103 ALA A N 1
ATOM 836 C CA . ALA A 1 103 ? 12.982 -1.078 -14.132 1.00 95.44 103 ALA A CA 1
ATOM 837 C C . ALA A 1 103 ? 12.847 -2.295 -13.199 1.00 95.44 103 ALA A C 1
ATOM 839 O O . ALA A 1 103 ? 11.892 -2.380 -12.431 1.00 95.44 103 ALA A O 1
ATOM 840 N N . GLN A 1 104 ? 13.829 -3.206 -13.212 1.00 96.12 104 GLN A N 1
ATOM 841 C CA . GLN A 1 104 ? 13.882 -4.336 -12.276 1.00 96.12 104 GLN A CA 1
ATOM 842 C C . GLN A 1 104 ? 13.956 -3.870 -10.816 1.00 96.12 104 GLN A C 1
ATOM 844 O O . GLN A 1 104 ? 13.223 -4.385 -9.977 1.00 96.12 104 GLN A O 1
ATOM 849 N N . ARG A 1 105 ? 14.806 -2.878 -10.513 1.00 94.88 105 ARG A N 1
ATOM 850 C CA . ARG A 1 105 ? 14.939 -2.314 -9.163 1.00 94.88 105 ARG A CA 1
ATOM 851 C C . ARG A 1 105 ? 13.640 -1.665 -8.696 1.00 94.88 105 ARG A C 1
ATOM 853 O O . ARG A 1 105 ? 13.197 -1.964 -7.598 1.00 94.88 105 ARG A O 1
ATOM 860 N N . VAL A 1 106 ? 13.000 -0.852 -9.538 1.00 94.25 106 VAL A N 1
ATOM 861 C CA . VAL A 1 106 ? 11.705 -0.231 -9.209 1.00 94.25 106 VAL A CA 1
ATOM 862 C C . VAL A 1 106 ? 10.640 -1.295 -8.927 1.00 94.25 106 VAL A C 1
ATOM 864 O O . VAL A 1 106 ? 9.969 -1.229 -7.903 1.00 94.25 106 VAL A O 1
ATOM 867 N N . ALA A 1 107 ? 10.533 -2.325 -9.773 1.00 94.12 107 ALA A N 1
ATOM 868 C CA . ALA A 1 107 ? 9.594 -3.425 -9.543 1.00 94.12 107 ALA A CA 1
ATOM 869 C C . ALA A 1 107 ? 9.882 -4.182 -8.231 1.00 94.12 107 ALA A C 1
ATOM 871 O O . ALA A 1 107 ? 8.957 -4.565 -7.513 1.00 94.12 107 ALA A O 1
ATOM 872 N N . ALA A 1 108 ? 11.159 -4.376 -7.889 1.00 94.44 108 ALA A N 1
ATOM 873 C CA . ALA A 1 108 ? 11.563 -4.980 -6.624 1.00 94.44 108 ALA A CA 1
ATOM 874 C C . ALA A 1 108 ? 11.187 -4.095 -5.421 1.00 94.44 108 ALA A C 1
ATOM 876 O O . ALA A 1 108 ? 10.660 -4.602 -4.435 1.00 94.44 108 ALA A O 1
ATOM 877 N N . MET A 1 109 ? 11.379 -2.776 -5.516 1.00 93.44 109 MET A N 1
ATOM 878 C CA . MET A 1 109 ? 11.031 -1.820 -4.456 1.00 93.44 109 MET A CA 1
ATOM 879 C C . MET A 1 109 ? 9.532 -1.800 -4.124 1.00 93.44 109 MET A C 1
ATOM 881 O O . MET A 1 109 ? 9.178 -1.529 -2.981 1.00 93.44 109 MET A O 1
ATOM 885 N N . ASP A 1 110 ? 8.658 -2.104 -5.086 1.00 90.75 110 ASP A N 1
ATOM 886 C CA . ASP A 1 110 ? 7.205 -2.151 -4.864 1.00 90.75 110 ASP A CA 1
ATOM 887 C C . ASP A 1 110 ? 6.706 -3.521 -4.373 1.00 90.75 110 ASP A C 1
ATOM 889 O O . ASP A 1 110 ? 5.590 -3.627 -3.863 1.00 90.75 110 ASP A O 1
ATOM 893 N N . THR A 1 111 ? 7.522 -4.574 -4.493 1.00 93.00 111 THR A N 1
ATOM 894 C CA . THR A 1 111 ? 7.119 -5.959 -4.183 1.00 93.00 111 THR A CA 1
ATOM 895 C C . THR A 1 111 ? 7.805 -6.541 -2.950 1.00 93.00 111 THR A C 1
ATOM 897 O O . THR A 1 111 ? 7.137 -7.194 -2.150 1.00 93.00 111 THR A O 1
ATOM 900 N N . ILE A 1 112 ? 9.097 -6.269 -2.740 1.00 94.75 112 ILE A N 1
ATOM 901 C CA . ILE A 1 112 ? 9.860 -6.719 -1.561 1.00 94.75 112 ILE A CA 1
ATOM 902 C C . ILE A 1 112 ? 9.198 -6.289 -0.243 1.00 94.75 112 ILE A C 1
ATOM 904 O O . ILE A 1 112 ? 9.114 -7.120 0.658 1.00 94.75 112 ILE A O 1
ATOM 908 N N . PRO A 1 113 ? 8.670 -5.056 -0.093 1.00 95.75 113 PRO A N 1
ATOM 909 C CA . PRO A 1 113 ? 8.018 -4.658 1.150 1.00 95.75 113 PRO A CA 1
ATOM 910 C C . PRO A 1 113 ? 6.856 -5.539 1.603 1.00 95.75 113 PRO A C 1
ATOM 912 O O . PRO A 1 113 ? 6.587 -5.638 2.801 1.00 95.75 113 PRO A O 1
ATOM 915 N N . LEU A 1 114 ? 6.140 -6.149 0.654 1.00 96.25 114 LEU A N 1
ATOM 916 C CA . LEU A 1 114 ? 4.909 -6.883 0.932 1.00 96.25 114 LEU A CA 1
ATOM 917 C C . LEU A 1 114 ? 5.168 -8.097 1.827 1.00 96.25 114 LEU A C 1
ATOM 919 O O . LEU A 1 114 ? 4.365 -8.375 2.720 1.00 96.25 114 LEU A O 1
ATOM 923 N N . LEU A 1 115 ? 6.286 -8.796 1.606 1.00 94.81 115 LEU A N 1
ATOM 924 C CA . LEU A 1 115 ? 6.606 -10.059 2.262 1.00 94.81 115 LEU A CA 1
ATOM 925 C C . LEU A 1 115 ? 8.082 -10.126 2.698 1.00 94.81 115 LEU A C 1
ATOM 927 O O . LEU A 1 115 ? 8.965 -9.866 1.885 1.00 94.81 115 LEU A O 1
ATOM 931 N N . PRO A 1 116 ? 8.375 -10.558 3.939 1.00 94.38 116 PRO A N 1
ATOM 932 C CA . PRO A 1 116 ? 7.419 -10.884 5.003 1.00 94.38 116 PRO A CA 1
ATOM 933 C C . PRO A 1 116 ? 6.891 -9.639 5.741 1.00 94.38 116 PRO A C 1
ATOM 935 O O . PRO A 1 116 ? 5.879 -9.719 6.426 1.00 94.38 116 PRO A O 1
ATOM 938 N N . THR A 1 117 ? 7.552 -8.486 5.599 1.00 95.75 117 THR A N 1
ATOM 939 C CA . THR A 1 117 ? 7.425 -7.350 6.524 1.00 95.75 117 THR A CA 1
ATOM 940 C C . THR A 1 117 ? 6.005 -6.814 6.679 1.00 95.75 117 THR A C 1
ATOM 942 O O . THR A 1 117 ? 5.477 -6.822 7.791 1.00 95.75 117 THR A O 1
ATOM 945 N N . LEU A 1 118 ? 5.379 -6.331 5.600 1.00 97.19 118 LEU A N 1
ATOM 946 C CA . LEU A 1 118 ? 4.057 -5.711 5.708 1.00 97.19 118 LEU A CA 1
ATOM 947 C C . LEU A 1 118 ? 2.971 -6.725 6.048 1.00 97.19 118 LEU A C 1
ATOM 949 O O . LEU A 1 118 ? 2.132 -6.441 6.900 1.00 97.19 118 LEU A O 1
ATOM 953 N N . TYR A 1 119 ? 2.996 -7.895 5.413 1.00 97.25 119 TYR A N 1
ATOM 954 C CA . TYR A 1 119 ? 2.053 -8.964 5.715 1.00 97.25 119 TYR A CA 1
ATOM 955 C C . TYR A 1 119 ? 2.098 -9.359 7.194 1.00 97.25 119 TYR A C 1
ATOM 957 O O . TYR A 1 119 ? 1.074 -9.280 7.865 1.00 97.25 119 TYR A O 1
ATOM 965 N N . ASP A 1 120 ? 3.272 -9.712 7.726 1.00 96.88 120 ASP A N 1
ATOM 966 C CA . ASP A 1 120 ? 3.397 -10.177 9.109 1.00 96.88 120 ASP A CA 1
ATOM 967 C C . ASP A 1 120 ? 2.991 -9.093 10.108 1.00 96.88 120 ASP A C 1
ATOM 969 O O . ASP A 1 120 ? 2.305 -9.380 11.090 1.00 96.88 120 ASP A O 1
ATOM 973 N N . ALA A 1 121 ? 3.406 -7.846 9.872 1.00 97.12 121 ALA A N 1
ATOM 974 C CA . ALA A 1 121 ? 3.097 -6.743 10.769 1.00 97.12 121 ALA A CA 1
ATOM 975 C C . ALA A 1 121 ? 1.595 -6.426 10.787 1.00 97.12 121 ALA A C 1
ATOM 977 O O . ALA A 1 121 ? 0.989 -6.370 11.856 1.00 97.12 121 ALA A O 1
ATOM 978 N N . LEU A 1 122 ? 0.978 -6.281 9.612 1.00 97.06 122 LEU A N 1
ATOM 979 C CA . LEU A 1 122 ? -0.444 -5.956 9.504 1.00 97.06 122 LEU A CA 1
ATOM 980 C C . LEU A 1 122 ? -1.326 -7.119 9.956 1.00 97.06 122 LEU A C 1
ATOM 982 O O . LEU A 1 122 ? -2.321 -6.897 10.637 1.00 97.06 122 LEU A O 1
ATOM 986 N N . ASN A 1 123 ? -0.955 -8.359 9.635 1.00 96.69 123 ASN A N 1
ATOM 987 C CA . ASN A 1 123 ? -1.709 -9.538 10.053 1.00 96.69 123 ASN A CA 1
ATOM 988 C C . ASN A 1 123 ? -1.705 -9.718 11.581 1.00 96.69 123 ASN A C 1
ATOM 990 O O . ASN A 1 123 ? -2.680 -10.218 12.131 1.00 96.69 123 ASN A O 1
ATOM 994 N N . ARG A 1 124 ? -0.646 -9.279 12.278 1.00 96.12 124 ARG A N 1
ATOM 995 C CA . ARG A 1 124 ? -0.608 -9.242 13.753 1.00 96.12 124 ARG A CA 1
ATOM 996 C C . ARG A 1 124 ? -1.480 -8.136 14.350 1.00 96.12 124 ARG A C 1
ATOM 998 O O . ARG A 1 124 ? -1.974 -8.306 15.459 1.00 96.12 124 ARG A O 1
ATOM 1005 N N . GLU A 1 125 ? -1.632 -7.009 13.656 1.00 95.00 125 GLU A N 1
ATOM 1006 C CA . GLU A 1 125 ? -2.470 -5.885 14.102 1.00 95.00 125 GLU A CA 1
ATOM 1007 C C . GLU A 1 125 ? -3.962 -6.099 13.806 1.00 95.00 125 GLU A C 1
ATOM 1009 O O . GLU A 1 125 ? -4.811 -5.500 14.465 1.00 95.00 125 GLU A O 1
ATOM 1014 N N . ILE A 1 126 ? -4.295 -6.957 12.838 1.00 94.81 126 ILE A N 1
ATOM 1015 C CA . ILE A 1 126 ? -5.675 -7.354 12.562 1.00 94.81 126 ILE A CA 1
ATOM 1016 C C . ILE A 1 126 ? -6.183 -8.249 13.693 1.00 94.81 126 ILE A C 1
ATOM 1018 O O . ILE A 1 126 ? -5.761 -9.392 13.862 1.00 94.81 126 ILE A O 1
ATOM 1022 N N . THR A 1 127 ? -7.137 -7.728 14.451 1.00 91.62 127 THR A N 1
ATOM 1023 C CA . THR A 1 127 ? -7.798 -8.437 15.542 1.00 91.62 127 THR A CA 1
ATOM 1024 C C . THR A 1 127 ? -8.913 -9.359 15.027 1.00 91.62 127 THR A C 1
ATOM 1026 O O . THR A 1 127 ? -9.389 -9.239 13.895 1.00 91.62 127 THR A O 1
ATOM 1029 N N . ALA A 1 128 ? -9.323 -10.331 15.848 1.00 90.56 128 ALA A N 1
ATOM 1030 C CA . ALA A 1 128 ? -10.292 -11.357 15.448 1.00 90.56 128 ALA A CA 1
ATOM 1031 C C . ALA A 1 128 ? -11.684 -10.786 15.109 1.00 90.56 128 ALA A C 1
ATOM 1033 O O . ALA A 1 128 ? -12.358 -11.300 14.221 1.00 90.56 128 ALA A O 1
ATOM 1034 N N . ASP A 1 129 ? -12.085 -9.708 15.780 1.00 88.06 129 ASP A N 1
ATOM 1035 C CA . ASP A 1 129 ? -13.331 -8.967 15.562 1.00 88.06 129 ASP A CA 1
ATOM 1036 C C . ASP A 1 129 ? -13.375 -8.278 14.192 1.00 88.06 129 ASP A C 1
ATOM 1038 O O . ASP A 1 129 ? -14.407 -8.304 13.529 1.00 88.06 129 ASP A O 1
ATOM 1042 N N . ILE A 1 130 ? -12.251 -7.737 13.709 1.00 89.81 130 ILE A N 1
ATOM 1043 C CA . ILE A 1 130 ? -12.203 -7.053 12.405 1.00 89.81 130 ILE A CA 1
ATOM 1044 C C . ILE A 1 130 ? -11.786 -7.971 11.251 1.00 89.81 130 ILE A C 1
ATOM 1046 O O . ILE A 1 130 ? -11.837 -7.562 10.089 1.00 89.81 130 ILE A O 1
ATOM 1050 N N . ARG A 1 131 ? -11.374 -9.212 11.545 1.00 92.75 131 ARG A N 1
ATOM 1051 C CA . ARG A 1 131 ? -10.826 -10.161 10.564 1.00 92.75 131 ARG A CA 1
ATOM 1052 C C . ARG A 1 131 ? -11.789 -10.424 9.412 1.00 92.75 131 ARG A C 1
ATOM 1054 O O . ARG A 1 131 ? -11.387 -10.280 8.261 1.00 92.75 131 ARG A O 1
ATOM 1061 N N . ALA A 1 132 ? -13.043 -10.756 9.720 1.00 90.56 132 ALA A N 1
ATOM 1062 C CA . ALA A 1 132 ? -14.060 -11.071 8.715 1.00 90.56 132 ALA A CA 1
ATOM 1063 C C . ALA A 1 132 ? -14.379 -9.861 7.823 1.00 90.56 132 ALA A C 1
ATOM 1065 O O . ALA A 1 132 ? -14.496 -9.987 6.603 1.00 90.56 132 ALA A O 1
ATOM 1066 N N . LEU A 1 133 ? -14.457 -8.668 8.422 1.00 90.44 133 LEU A N 1
ATOM 1067 C CA . LEU A 1 133 ? -14.647 -7.425 7.681 1.00 90.44 133 LEU A CA 1
ATOM 1068 C C . LEU A 1 133 ? -13.450 -7.138 6.766 1.00 90.44 133 LEU A C 1
ATOM 1070 O O . LEU A 1 133 ? -13.634 -6.801 5.600 1.00 90.44 133 LEU A O 1
ATOM 1074 N N . PHE A 1 134 ? -12.225 -7.333 7.255 1.00 94.44 134 PHE A N 1
ATOM 1075 C CA . PHE A 1 134 ? -11.013 -7.173 6.455 1.00 94.44 134 PHE A CA 1
ATOM 1076 C C . PHE A 1 134 ? -10.947 -8.156 5.273 1.00 94.44 134 PHE A C 1
ATOM 1078 O O . PHE A 1 134 ? -10.601 -7.740 4.167 1.00 94.44 134 PHE A O 1
ATOM 1085 N N . GLU A 1 135 ? -11.283 -9.434 5.474 1.00 92.50 135 GLU A N 1
ATOM 1086 C CA . GLU A 1 135 ? -11.362 -10.428 4.388 1.00 92.50 135 GLU A CA 1
ATOM 1087 C C . GLU A 1 135 ? -12.356 -9.990 3.323 1.00 92.50 135 GLU A C 1
ATOM 1089 O O . GLU A 1 135 ? -12.026 -9.945 2.137 1.00 92.50 135 GLU A O 1
ATOM 1094 N N . HIS A 1 136 ? -13.552 -9.590 3.758 1.00 89.69 136 HIS A N 1
ATOM 1095 C CA . HIS A 1 136 ? -14.587 -9.111 2.860 1.00 89.69 136 HIS A CA 1
ATOM 1096 C C . HIS A 1 136 ? -14.126 -7.888 2.062 1.00 89.69 136 HIS A C 1
ATOM 1098 O O . HIS A 1 136 ? -14.237 -7.879 0.838 1.00 89.69 136 HIS A O 1
ATOM 1104 N N . MET A 1 137 ? -13.567 -6.878 2.733 1.00 90.31 137 MET A N 1
ATOM 1105 C CA . MET A 1 137 ? -13.090 -5.658 2.084 1.00 90.31 137 MET A CA 1
ATOM 1106 C C . MET A 1 137 ? -11.904 -5.915 1.148 1.00 90.31 137 MET A C 1
ATOM 1108 O O . MET A 1 137 ? -11.809 -5.260 0.114 1.00 90.31 137 MET A O 1
ATOM 1112 N N . SER A 1 138 ? -11.012 -6.857 1.469 1.00 92.75 138 SER A N 1
ATOM 1113 C CA . SER A 1 138 ? -9.878 -7.214 0.602 1.00 92.75 138 SER A CA 1
ATOM 1114 C C . SER A 1 138 ? -10.340 -7.912 -0.670 1.00 92.75 138 SER A C 1
ATOM 1116 O O . SER A 1 138 ? -9.918 -7.548 -1.769 1.00 92.75 138 SER A O 1
ATOM 1118 N N . GLU A 1 139 ? -11.259 -8.869 -0.536 1.00 88.62 139 GLU A N 1
ATOM 1119 C CA . GLU A 1 139 ? -11.878 -9.547 -1.675 1.00 88.62 139 GLU A CA 1
ATOM 1120 C C . GLU A 1 139 ? -12.712 -8.583 -2.518 1.00 88.62 139 GLU A C 1
ATOM 1122 O O . GLU A 1 139 ? -12.641 -8.604 -3.749 1.00 88.62 139 GLU A O 1
ATOM 1127 N N . ASP A 1 140 ? -13.477 -7.697 -1.877 1.00 86.19 140 ASP A N 1
ATOM 1128 C CA . ASP A 1 140 ? -14.208 -6.653 -2.584 1.00 86.19 140 ASP A CA 1
ATOM 1129 C C . ASP A 1 140 ? -13.242 -5.678 -3.262 1.00 86.19 140 ASP A C 1
ATOM 1131 O O . ASP A 1 140 ? -13.529 -5.242 -4.377 1.00 86.19 140 ASP A O 1
ATOM 1135 N N . ASN A 1 141 ? -12.062 -5.400 -2.679 1.00 86.75 141 ASN A N 1
ATOM 1136 C CA . ASN A 1 141 ? -11.128 -4.432 -3.254 1.00 86.75 141 ASN A CA 1
ATOM 1137 C C . ASN A 1 141 ? -10.662 -4.797 -4.655 1.00 86.75 141 ASN A C 1
ATOM 1139 O O . ASN A 1 141 ? -10.471 -3.947 -5.525 1.00 86.75 141 ASN A O 1
ATOM 1143 N N . VAL A 1 142 ? -10.523 -6.093 -4.880 1.00 85.00 142 VAL A N 1
ATOM 1144 C CA . VAL A 1 142 ? -10.028 -6.613 -6.137 1.00 85.00 142 VAL A CA 1
ATOM 1145 C C . VAL A 1 142 ? -11.163 -6.894 -7.127 1.00 85.00 142 VAL A C 1
ATOM 1147 O O . VAL A 1 142 ? -10.884 -7.190 -8.290 1.00 85.00 142 VAL A O 1
ATOM 1150 N N . ARG A 1 143 ? -12.445 -6.801 -6.741 1.00 82.81 143 ARG A N 1
ATOM 1151 C CA . ARG A 1 143 ? -13.588 -6.997 -7.655 1.00 82.81 143 ARG A CA 1
ATOM 1152 C C . ARG A 1 143 ? -13.719 -5.854 -8.671 1.00 82.81 143 ARG A C 1
ATOM 1154 O O . ARG A 1 143 ? -13.395 -4.708 -8.367 1.00 82.81 143 ARG A O 1
ATOM 1161 N N . PRO A 1 144 ? -14.238 -6.128 -9.885 1.00 75.44 144 PRO A N 1
ATOM 1162 C CA . PRO A 1 144 ? -14.525 -5.075 -10.852 1.00 75.44 144 PRO A CA 1
ATOM 1163 C C . PRO A 1 144 ? -15.515 -4.050 -10.288 1.00 75.44 144 PRO A C 1
ATOM 1165 O O . PRO A 1 144 ? -16.494 -4.420 -9.638 1.00 75.44 144 PRO A O 1
ATOM 1168 N N . LEU A 1 145 ? -15.316 -2.768 -10.615 1.00 71.00 145 LEU A N 1
ATOM 1169 C CA . LEU A 1 145 ? -16.195 -1.676 -10.174 1.00 71.00 145 LEU A CA 1
ATOM 1170 C C . LEU A 1 145 ? -17.677 -1.911 -10.510 1.00 71.00 145 LEU A C 1
ATOM 1172 O O . LEU A 1 145 ? -18.545 -1.505 -9.746 1.00 71.00 145 LEU A O 1
ATOM 1176 N N . SER A 1 146 ? -17.985 -2.583 -11.624 1.00 69.44 146 SER A N 1
ATOM 1177 C CA . SER A 1 146 ? -19.363 -2.940 -11.986 1.00 69.44 146 SER A CA 1
ATOM 1178 C C . SER A 1 146 ? -20.022 -3.874 -10.968 1.00 69.44 146 SER A C 1
ATOM 1180 O O . SER A 1 146 ? -21.186 -3.675 -10.638 1.00 69.44 146 SER A O 1
ATOM 1182 N N . MET A 1 147 ? -19.277 -4.844 -10.428 1.00 68.31 147 MET A N 1
ATOM 1183 C CA . MET A 1 147 ? -19.769 -5.751 -9.385 1.00 68.31 147 MET A CA 1
ATOM 1184 C C . MET A 1 147 ? -19.855 -5.051 -8.028 1.00 68.31 147 MET A C 1
ATOM 1186 O O . MET A 1 147 ? -20.804 -5.276 -7.285 1.00 68.31 147 MET A O 1
ATOM 1190 N N . ARG A 1 148 ? -18.915 -4.147 -7.728 1.00 67.06 148 ARG A N 1
ATOM 1191 C CA . ARG A 1 148 ? -18.954 -3.318 -6.511 1.00 67.06 148 ARG A CA 1
ATOM 1192 C C . ARG A 1 148 ? -20.152 -2.367 -6.500 1.00 67.06 148 ARG A C 1
ATOM 1194 O O . ARG A 1 148 ? -20.789 -2.189 -5.475 1.00 67.06 148 ARG A O 1
ATOM 1201 N N . ARG A 1 149 ? -20.513 -1.791 -7.650 1.00 58.34 149 ARG A N 1
ATOM 1202 C CA . ARG A 1 149 ? -21.698 -0.923 -7.797 1.00 58.34 149 ARG A CA 1
ATOM 1203 C C . ARG A 1 149 ? -23.028 -1.672 -7.706 1.00 58.34 149 ARG A C 1
ATOM 1205 O O . ARG A 1 149 ? -24.048 -1.047 -7.448 1.00 58.34 149 ARG A O 1
ATOM 1212 N N . GLN A 1 150 ? -23.027 -2.986 -7.926 1.00 59.59 150 GLN A N 1
ATOM 1213 C CA . GLN A 1 150 ? -24.203 -3.843 -7.743 1.00 59.59 150 GLN A CA 1
ATOM 1214 C C . GLN A 1 150 ? -24.409 -4.271 -6.286 1.00 59.59 150 GLN A C 1
ATOM 1216 O O . GLN A 1 150 ? -25.311 -5.063 -6.003 1.00 59.59 150 GLN A O 1
ATOM 1221 N N . ARG A 1 151 ? -23.602 -3.756 -5.350 1.00 63.53 151 ARG A N 1
ATOM 1222 C CA . ARG A 1 151 ? -23.828 -3.976 -3.927 1.00 63.53 151 ARG A CA 1
ATOM 1223 C C . ARG A 1 151 ? -25.227 -3.499 -3.561 1.00 63.53 151 ARG A C 1
ATOM 1225 O O . ARG A 1 151 ? -25.667 -2.404 -3.907 1.00 63.53 151 ARG A O 1
ATOM 1232 N N . THR A 1 152 ? -25.958 -4.367 -2.877 1.00 59.03 152 THR A N 1
ATOM 1233 C CA . THR A 1 152 ? -27.258 -3.994 -2.340 1.00 59.03 152 THR A CA 1
ATOM 1234 C C . THR A 1 152 ? -27.032 -2.975 -1.227 1.00 59.03 152 THR A C 1
ATOM 1236 O O . THR A 1 152 ? -26.096 -3.112 -0.437 1.00 59.03 152 THR A O 1
ATOM 1239 N N . ARG A 1 153 ? -27.925 -1.983 -1.110 1.00 63.72 153 ARG A N 1
ATOM 1240 C CA . ARG A 1 153 ? -27.931 -1.024 0.015 1.00 63.72 153 ARG A CA 1
ATOM 1241 C C . ARG A 1 153 ? -27.813 -1.719 1.377 1.00 63.72 153 ARG A C 1
ATOM 1243 O O . ARG A 1 153 ? -27.293 -1.150 2.327 1.00 63.72 153 ARG A O 1
ATOM 1250 N N . THR A 1 154 ? -28.303 -2.953 1.470 1.00 63.91 154 THR A N 1
ATOM 1251 C CA . THR A 1 154 ? -28.234 -3.806 2.657 1.00 63.91 154 THR A CA 1
ATOM 1252 C C . THR A 1 154 ? -26.802 -4.206 3.023 1.00 63.91 154 THR A C 1
ATOM 1254 O O . THR A 1 154 ? -26.461 -4.142 4.198 1.00 63.91 154 THR A O 1
ATOM 1257 N N . ALA A 1 155 ? -25.962 -4.582 2.052 1.00 69.75 155 ALA A N 1
ATOM 1258 C CA . ALA A 1 155 ? -24.563 -4.949 2.295 1.00 69.75 155 ALA A CA 1
ATOM 1259 C C . ALA A 1 155 ? -23.720 -3.731 2.701 1.00 69.75 155 ALA A C 1
ATOM 1261 O O . ALA A 1 155 ? -22.952 -3.798 3.656 1.00 69.75 155 ALA A O 1
ATOM 1262 N N . GLU A 1 156 ? -23.934 -2.595 2.031 1.00 70.94 156 GLU A N 1
ATOM 1263 C CA . GLU A 1 156 ? -23.281 -1.326 2.381 1.00 70.94 156 GLU A CA 1
ATOM 1264 C C . GLU A 1 156 ? -23.672 -0.865 3.788 1.00 70.94 156 GLU A C 1
ATOM 1266 O O . GLU A 1 156 ? -22.823 -0.455 4.578 1.00 70.94 156 GLU A O 1
ATOM 1271 N N . LYS A 1 157 ? -24.962 -0.973 4.127 1.00 75.25 157 LYS A N 1
ATOM 1272 C CA . LYS A 1 157 ? -25.456 -0.651 5.464 1.00 75.25 157 LYS A CA 1
ATOM 1273 C C . LYS A 1 157 ? -24.890 -1.599 6.522 1.00 75.25 157 LYS A C 1
ATOM 1275 O O . LYS A 1 157 ? -24.513 -1.124 7.582 1.00 75.25 157 LYS A O 1
ATOM 1280 N N . ALA A 1 158 ? -24.794 -2.898 6.237 1.00 76.25 158 ALA A N 1
ATOM 1281 C CA . ALA A 1 158 ? -24.219 -3.873 7.163 1.00 76.25 158 ALA A CA 1
ATOM 1282 C C . ALA A 1 158 ? -22.741 -3.581 7.463 1.00 76.25 158 ALA A C 1
ATOM 1284 O O . ALA A 1 158 ? -22.348 -3.595 8.624 1.00 76.25 158 ALA A O 1
ATOM 1285 N N . GLU A 1 159 ? -21.941 -3.242 6.448 1.00 77.38 159 GLU A N 1
ATOM 1286 C CA . GLU A 1 159 ? -20.558 -2.793 6.657 1.00 77.38 159 GLU A CA 1
ATOM 1287 C C . GLU A 1 159 ? -20.485 -1.492 7.454 1.00 77.38 159 GLU A C 1
ATOM 1289 O O . GLU A 1 159 ? -19.677 -1.376 8.372 1.00 77.38 159 GLU A O 1
ATOM 1294 N N . ALA A 1 160 ? -21.325 -0.507 7.126 1.00 75.94 160 ALA A N 1
ATOM 1295 C CA . ALA A 1 160 ? -21.360 0.759 7.850 1.00 75.94 160 ALA A CA 1
ATOM 1296 C C . ALA A 1 160 ? -21.773 0.569 9.319 1.00 75.94 160 ALA A C 1
ATOM 1298 O O . ALA A 1 160 ? -21.205 1.209 10.205 1.00 75.94 160 ALA A O 1
ATOM 1299 N N . ASP A 1 161 ? -22.733 -0.319 9.582 1.00 78.62 161 ASP A N 1
ATOM 1300 C CA . ASP A 1 161 ? -23.182 -0.676 10.925 1.00 78.62 161 ASP A CA 1
ATOM 1301 C C . ASP A 1 161 ? -22.079 -1.423 11.693 1.00 78.62 161 ASP A C 1
ATOM 1303 O O . ASP A 1 161 ? -21.842 -1.113 12.860 1.00 78.62 161 ASP A O 1
ATOM 1307 N N . GLU A 1 162 ? -21.346 -2.331 11.044 1.00 78.81 162 GLU A N 1
ATOM 1308 C CA . GLU A 1 162 ? -20.204 -3.031 11.645 1.00 78.81 162 GLU A CA 1
ATOM 1309 C C . GLU A 1 162 ? -19.057 -2.065 11.973 1.00 78.81 162 GLU A C 1
ATOM 1311 O O . GLU A 1 162 ? -18.561 -2.023 13.098 1.00 78.81 162 GLU A O 1
ATOM 1316 N N . MET A 1 163 ? -18.719 -1.171 11.043 1.00 73.31 163 MET A N 1
ATOM 1317 C CA . MET A 1 163 ? -17.763 -0.088 11.279 1.00 73.31 163 MET A CA 1
ATOM 1318 C C . MET A 1 163 ? -18.206 0.838 12.414 1.00 73.31 163 MET A C 1
ATOM 1320 O O . MET A 1 163 ? -17.381 1.318 13.194 1.00 73.31 163 MET A O 1
ATOM 1324 N N . ARG A 1 164 ? -19.509 1.111 12.525 1.00 75.12 164 ARG A N 1
ATOM 1325 C CA . ARG A 1 164 ? -20.062 1.915 13.615 1.00 75.12 164 ARG A CA 1
ATOM 1326 C C . ARG A 1 164 ? -19.927 1.199 14.954 1.00 75.12 164 ARG A C 1
ATOM 1328 O O . ARG A 1 164 ? -19.581 1.868 15.922 1.00 75.12 164 ARG A O 1
ATOM 1335 N N . ARG A 1 165 ? -20.148 -0.118 15.011 1.00 76.12 165 ARG A N 1
ATOM 1336 C CA . ARG A 1 165 ? -19.948 -0.932 16.223 1.00 76.12 165 ARG A CA 1
ATOM 1337 C C . ARG A 1 165 ? -18.499 -0.886 16.698 1.00 76.12 165 ARG A C 1
ATOM 1339 O O . ARG A 1 165 ? -18.260 -0.551 17.855 1.00 76.12 165 ARG A O 1
ATOM 1346 N N . LEU A 1 166 ? -17.549 -1.094 15.786 1.00 69.38 166 LEU A N 1
ATOM 1347 C CA . LEU A 1 166 ? -16.116 -1.001 16.086 1.00 69.38 166 LEU A CA 1
ATOM 1348 C C . LEU A 1 166 ? -15.729 0.388 16.622 1.00 69.38 166 LEU A C 1
ATOM 1350 O O . LEU A 1 166 ? -14.920 0.510 17.535 1.00 69.38 166 LEU A O 1
ATOM 1354 N N . ARG A 1 167 ? -16.352 1.454 16.101 1.00 65.06 167 ARG A N 1
ATOM 1355 C CA . ARG A 1 167 ? -16.137 2.830 16.579 1.00 65.06 167 ARG A CA 1
ATOM 1356 C C . ARG A 1 167 ? -16.835 3.146 17.902 1.00 65.06 167 ARG A C 1
ATOM 1358 O O . ARG A 1 167 ? -16.377 4.029 18.621 1.00 65.06 167 ARG A O 1
ATOM 1365 N N . THR A 1 168 ? -17.950 2.500 18.239 1.00 56.81 168 THR A N 1
ATOM 1366 C CA . THR A 1 168 ? -18.678 2.811 19.484 1.00 56.81 168 THR A CA 1
ATOM 1367 C C . THR A 1 168 ? -17.932 2.392 20.748 1.00 56.81 168 THR A C 1
ATOM 1369 O O . THR A 1 168 ? -18.158 3.003 21.793 1.00 56.81 168 THR A O 1
ATOM 1372 N N . ASP A 1 169 ? -16.991 1.450 20.650 1.00 57.03 169 ASP A N 1
ATOM 1373 C CA . ASP A 1 169 ? -16.083 1.127 21.758 1.00 57.03 169 ASP A CA 1
ATOM 1374 C C . ASP A 1 169 ? -15.047 2.238 22.013 1.00 57.03 169 ASP A C 1
ATOM 1376 O O . ASP A 1 169 ? -14.630 2.463 23.154 1.00 57.03 169 ASP A O 1
ATOM 1380 N N . THR A 1 170 ? -14.704 3.038 20.996 1.00 55.97 170 THR A N 1
ATOM 1381 C CA . THR A 1 170 ? -13.888 4.251 21.153 1.00 55.97 170 THR A CA 1
ATOM 1382 C C . THR A 1 170 ? -14.757 5.431 21.608 1.00 55.97 170 THR A C 1
ATOM 1384 O O . THR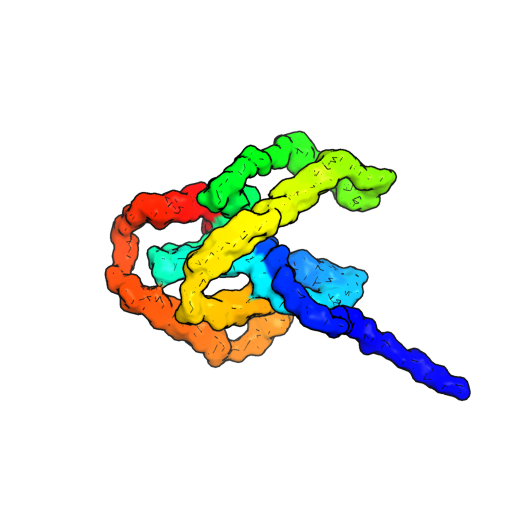 A 1 170 ? -15.296 6.200 20.815 1.00 55.97 170 THR A O 1
ATOM 1387 N N . LYS A 1 171 ? -14.940 5.564 22.927 1.00 52.88 171 LYS A N 1
ATOM 1388 C CA . LYS A 1 171 ? -15.739 6.632 23.554 1.00 52.88 171 LYS A CA 1
ATOM 1389 C C . LYS A 1 171 ? -15.154 8.029 23.266 1.00 52.88 171 LYS A C 1
ATOM 1391 O O . LYS A 1 171 ? -14.110 8.378 23.811 1.00 52.88 171 LYS A O 1
ATOM 1396 N N . SER A 1 172 ? -15.928 8.861 22.559 1.00 53.78 172 SER A N 1
ATOM 1397 C CA . SER A 1 172 ? -15.772 10.318 22.312 1.00 53.78 172 SER A CA 1
ATOM 1398 C C . SER A 1 172 ? -15.071 10.716 21.000 1.00 53.78 172 SER A C 1
ATOM 1400 O O . SER A 1 172 ? -14.110 10.064 20.596 1.00 53.78 172 SER A O 1
ATOM 1402 N N . PRO A 1 173 ? -15.511 11.810 20.333 1.00 60.88 173 PRO A N 1
ATOM 1403 C CA . PRO A 1 173 ? -14.788 12.370 19.193 1.00 60.88 173 PRO A CA 1
ATOM 1404 C C . PRO A 1 173 ? -13.350 12.707 19.600 1.00 60.88 173 PRO A C 1
ATOM 1406 O O . PRO A 1 173 ? -13.119 13.267 20.674 1.00 60.88 173 PRO A O 1
ATOM 1409 N N . ILE A 1 174 ? -12.382 12.363 18.746 1.00 64.94 174 ILE A N 1
ATOM 1410 C CA . ILE A 1 174 ? -10.965 12.647 18.989 1.00 64.94 174 ILE A CA 1
ATOM 1411 C C . ILE A 1 174 ? -10.770 14.168 18.960 1.00 64.94 174 ILE A C 1
ATOM 1413 O O . ILE A 1 174 ? -10.649 14.773 17.900 1.00 64.94 174 ILE A O 1
ATOM 1417 N N . LEU A 1 175 ? -10.750 14.793 20.139 1.00 69.81 175 LEU A N 1
ATOM 1418 C CA . LEU A 1 175 ? -10.466 16.224 20.294 1.00 69.81 175 LEU A CA 1
ATOM 1419 C C . LEU A 1 175 ? -8.964 16.522 20.184 1.00 69.81 175 LEU A C 1
ATOM 1421 O O . LEU A 1 175 ? -8.575 17.632 19.827 1.00 69.81 175 LEU A O 1
ATOM 1425 N N . LYS A 1 176 ? -8.119 15.538 20.514 1.00 79.06 176 LYS A N 1
ATOM 1426 C CA . LYS A 1 176 ? -6.658 15.595 20.407 1.00 79.06 176 LYS A CA 1
ATOM 1427 C C . LYS A 1 176 ? -6.125 14.227 20.006 1.00 79.06 176 LYS A C 1
ATOM 1429 O O . LYS A 1 176 ? -6.532 13.222 20.585 1.00 79.06 176 LYS A O 1
ATOM 1434 N N . LEU A 1 177 ? -5.214 14.209 19.038 1.00 84.12 177 LEU A N 1
ATOM 1435 C CA . LEU A 1 177 ? -4.518 12.994 18.629 1.00 84.12 177 LEU A CA 1
ATOM 1436 C C . LEU A 1 177 ? -3.523 12.578 19.717 1.00 84.12 177 LEU A C 1
ATOM 1438 O O . LEU A 1 177 ? -2.894 13.420 20.358 1.00 84.12 177 LEU A O 1
ATOM 1442 N N . ASN A 1 178 ? -3.379 11.274 19.930 1.00 87.00 178 ASN A N 1
ATOM 1443 C CA . ASN A 1 178 ? -2.271 10.737 20.713 1.00 87.00 178 ASN A CA 1
ATOM 1444 C C .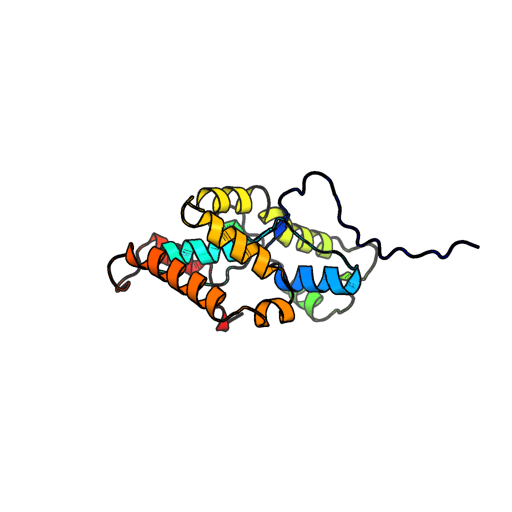 ASN A 1 178 ? -1.023 10.542 19.825 1.00 87.00 178 ASN A C 1
ATOM 1446 O O . ASN A 1 178 ? -1.118 10.504 18.599 1.00 87.00 178 ASN A O 1
ATOM 1450 N N . LYS A 1 179 ? 0.154 10.354 20.438 1.00 88.06 179 LYS A N 1
ATOM 1451 C CA . LYS A 1 179 ? 1.426 10.183 19.702 1.00 88.06 179 LYS A CA 1
ATOM 1452 C C . LYS A 1 179 ? 1.409 9.022 18.699 1.00 88.06 179 LYS A C 1
ATOM 1454 O O . LYS A 1 179 ? 2.063 9.094 17.663 1.00 88.06 179 LYS A O 1
ATOM 1459 N N . SER A 1 180 ? 0.685 7.942 19.010 1.00 85.88 180 SER A N 1
ATOM 1460 C CA . SER A 1 180 ? 0.545 6.797 18.100 1.00 85.88 180 SER A CA 1
ATOM 1461 C C . SER A 1 180 ? -0.234 7.203 16.852 1.00 85.88 180 SER A C 1
ATOM 1463 O O . SER A 1 180 ? 0.229 6.987 15.736 1.00 85.88 180 SER A O 1
ATOM 1465 N N . GLN A 1 181 ? -1.371 7.872 17.040 1.00 87.69 181 GLN A N 1
ATOM 1466 C CA . GLN A 1 181 ? -2.219 8.378 15.968 1.00 87.69 181 GLN A CA 1
ATOM 1467 C C . GLN A 1 181 ? -1.483 9.408 15.103 1.00 87.69 181 GLN A C 1
ATOM 1469 O O . GLN A 1 181 ? -1.512 9.294 13.883 1.00 87.69 181 GLN A O 1
ATOM 1474 N N . GLU A 1 182 ? -0.761 10.359 15.704 1.00 89.31 182 GLU A N 1
ATOM 1475 C CA . GLU A 1 182 ? 0.083 11.317 14.970 1.00 89.31 182 GLU A CA 1
ATOM 1476 C C . GLU A 1 182 ? 1.104 10.599 14.079 1.00 89.31 182 GLU A C 1
ATOM 1478 O O . GLU A 1 182 ? 1.220 10.898 12.888 1.00 89.31 182 GLU A O 1
ATOM 1483 N N . LYS A 1 183 ? 1.784 9.583 14.625 1.00 88.00 183 LYS A N 1
ATOM 1484 C CA . LYS A 1 183 ? 2.731 8.759 13.869 1.00 88.00 183 LYS A CA 1
ATOM 1485 C C . LYS A 1 183 ? 2.046 7.979 12.745 1.00 88.00 183 LYS A C 1
ATOM 1487 O O . LYS A 1 183 ? 2.635 7.833 11.680 1.00 88.00 183 LYS A O 1
ATOM 1492 N N . MET A 1 184 ? 0.821 7.481 12.938 1.00 88.06 184 MET A N 1
ATOM 1493 C CA . MET A 1 184 ? 0.068 6.844 11.849 1.00 88.06 184 MET A CA 1
ATOM 1494 C C . MET A 1 184 ? -0.228 7.827 10.720 1.00 88.06 184 MET A C 1
ATOM 1496 O O . MET A 1 184 ? -0.128 7.437 9.560 1.00 88.06 184 MET A O 1
ATOM 1500 N N . LEU A 1 185 ? -0.579 9.073 11.053 1.00 89.94 185 LEU A N 1
ATOM 1501 C CA . LEU A 1 185 ? -0.925 10.091 10.064 1.00 89.94 185 LEU A CA 1
ATOM 1502 C C . LEU A 1 185 ? 0.285 10.575 9.257 1.00 89.94 185 LEU A C 1
ATOM 1504 O O . LEU A 1 185 ? 0.117 10.900 8.085 1.00 89.94 185 LEU A O 1
ATOM 1508 N N . GLN A 1 186 ? 1.485 10.572 9.847 1.00 90.75 186 GLN A N 1
ATOM 1509 C CA . GLN A 1 186 ? 2.729 11.034 9.216 1.00 90.75 186 GLN A CA 1
ATOM 1510 C C . GLN A 1 186 ? 3.044 10.347 7.874 1.00 90.75 186 GLN A C 1
ATOM 1512 O O . GLN A 1 186 ? 3.616 10.976 6.991 1.00 90.75 186 GLN A O 1
ATOM 1517 N N . TYR A 1 187 ? 2.681 9.071 7.724 1.00 88.81 187 TYR A N 1
ATOM 1518 C CA . TYR A 1 187 ? 2.973 8.263 6.531 1.00 88.81 187 TYR A CA 1
ATOM 1519 C C . TYR A 1 187 ? 1.801 8.202 5.544 1.00 88.81 187 TYR A C 1
ATOM 1521 O O . TYR A 1 187 ? 1.827 7.415 4.605 1.00 88.81 187 TYR A O 1
ATOM 1529 N N . THR A 1 188 ? 0.731 8.959 5.788 1.00 92.25 188 THR A N 1
ATOM 1530 C CA . THR A 1 188 ? -0.543 8.785 5.081 1.00 92.25 188 THR A CA 1
ATOM 1531 C C . THR A 1 188 ? -1.013 10.066 4.429 1.00 92.25 188 THR A C 1
ATOM 1533 O O . THR A 1 188 ? -0.792 11.155 4.956 1.00 92.25 188 THR A O 1
ATOM 1536 N N . VAL A 1 189 ? -1.774 9.917 3.351 1.00 91.69 189 VAL A N 1
ATOM 1537 C CA . VAL A 1 189 ? -2.471 11.014 2.681 1.00 91.69 189 VAL A CA 1
ATOM 1538 C C . VAL A 1 189 ? -3.984 10.759 2.664 1.00 91.69 189 VAL A C 1
ATOM 1540 O O . VAL A 1 189 ? -4.434 9.605 2.679 1.00 91.69 189 VAL A O 1
ATOM 1543 N N . PRO A 1 190 ? -4.820 11.811 2.692 1.00 88.62 190 PRO A N 1
ATOM 1544 C CA . PRO A 1 190 ? -6.241 11.686 2.390 1.00 88.62 190 PRO A CA 1
ATOM 1545 C C . PRO A 1 190 ? -6.474 11.006 1.036 1.00 88.62 190 PRO A C 1
ATOM 1547 O O . PRO A 1 190 ? -5.788 11.303 0.066 1.00 88.62 190 PRO A O 1
ATOM 1550 N N . TYR A 1 191 ? -7.514 10.175 0.928 1.00 81.88 191 TYR A N 1
ATOM 1551 C CA . TYR A 1 191 ? -7.890 9.572 -0.359 1.00 81.88 191 TYR A CA 1
ATOM 1552 C C . TYR A 1 191 ? -8.250 10.601 -1.447 1.00 81.88 191 TYR A C 1
ATOM 1554 O O . TYR A 1 191 ? -8.156 10.279 -2.624 1.00 81.88 191 TYR A O 1
ATOM 1562 N N . CYS A 1 192 ? -8.657 11.822 -1.080 1.00 77.06 192 CYS A N 1
ATOM 1563 C CA . CYS A 1 192 ? -8.938 12.898 -2.038 1.00 77.06 192 CYS A CA 1
ATOM 1564 C C . CYS A 1 192 ? -7.682 13.551 -2.635 1.00 77.06 192 CYS A C 1
ATOM 1566 O O . CYS A 1 192 ? -7.808 14.309 -3.589 1.00 77.06 192 CYS A O 1
ATOM 1568 N N . GLU A 1 193 ? -6.504 13.288 -2.068 1.00 75.62 193 GLU A N 1
ATOM 1569 C CA . GLU A 1 193 ? -5.212 13.808 -2.538 1.00 75.62 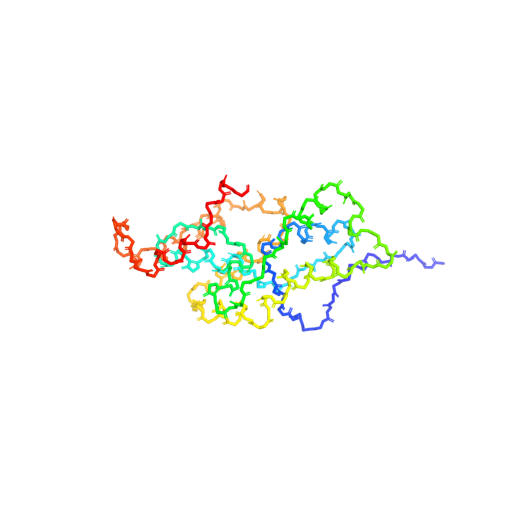193 GLU A CA 1
ATOM 1570 C C . GLU A 1 193 ? -4.412 12.754 -3.326 1.00 75.62 193 GLU A C 1
ATOM 1572 O O . GLU A 1 193 ? -3.259 13.000 -3.676 1.00 75.62 193 GLU A O 1
ATOM 1577 N N . ARG A 1 194 ? -5.011 11.580 -3.573 1.00 65.44 194 ARG A N 1
ATOM 1578 C CA . ARG A 1 194 ? -4.435 10.499 -4.379 1.00 65.44 194 ARG A CA 1
ATOM 1579 C C . ARG A 1 194 ? -4.364 10.862 -5.862 1.00 65.44 194 ARG A C 1
ATOM 1581 O O . ARG A 1 194 ? -5.364 11.404 -6.382 1.00 65.44 194 ARG A O 1
#

InterPro domains:
  IPR012337 Ribonuclease H-like superfamily [SSF53098] (17-127)
  IPR036397 Ribonuclease H superfamily [G3DSA:3.30.420.10] (16-170)

Organism: Lingula anatina (NCBI:txid7574)

Radius of gyration: 19.59 Å; chains: 1; bounding box: 46×51×59 Å

pLDDT: mean 83.5, std 15.56, range [34.06, 97.25]